Protein AF-A0A7Y5DY44-F1 (afdb_monomer)

Foldseek 3Di:
DQDLVNLLVPDDFDDLVQQDQAQVSLVVLCVVQPFDPQFKDWACAADDPVLQVVLCVLQVHHDDPRLNVNRRHTQFMATRNLRQGTPAHGSNCQSVQLVLLVVLCVVLVDPDPDPSVQWTFGGADSVNNWTKIFGQVDAAVVRATFIATAHSVDPCSPPPLRRFGRHPSSVSSLSSSDSSNDDDPDTDPSSCSNGPRSPDPPPPVPPDDDD

Sequence (211 aa):
MTTLEERIAAFTWPAPDSVPTTLEGAWAFVAAHPFPEKRYVLAPAGASEEALAAAEEALGRPLPAVLRAALAAHDGIEETWTCSGCVLASAAQLAEEQSRFAEELENWETDVDLPLERLFALGHEADGHTTYLLDTGRTSEQGEPMVRRFDPESDESLSESTVRWTSLGHFIAWLVCEAHTHPQEEPPAELLALFPYDGVESDDEDDEDDD

Nearest PDB structures (foldseek):
  3d5p-assembly1_B  TM=6.809E-01  e=1.483E-04  Bacteroides fragilis NCTC 9343
  6qbr-assembly1_A  TM=6.224E-01  e=8.349E-05  Saccharomyces cerevisiae
  6qbn-assembly1_B  TM=6.239E-01  e=1.761E-04  Saccharomyces cerevisiae S288C
  6qbp-assembly1_B  TM=6.276E-01  e=2.486E-04  Saccharomyces cerevisiae
  2prv-assembly1_B  TM=6.994E-01  e=7.839E-04  Bacillus subtilis

pLDDT: mean 81.66, std 15.58, range [34.38, 98.19]

Secondary structure (DSSP, 8-state):
---HHHHHHHS-PPPGGGS--SHHHHHHHHHHSPPPTTTEEE-SSPPPHHHHHHHHHHHTSPPPHHHHHHHHH-S-EEE-SS--EEEE--TTTHHHHHHHHHHHHHHTT------GGGEEEEEE-TTSS-EEEEEEEEE-TTSPEEEEEE-TT-TTTTSGGG--BSSHHHHHHHHHHHHHH--SSS--HHHHHHS--TT------------

Solvent-accessible surface area (backbone atoms only — not comparable to full-atom values): 11874 Å² total; per-residue (Å²): 133,86,50,68,67,58,41,46,72,66,50,83,75,71,56,68,93,61,58,31,58,41,57,70,48,16,52,54,47,40,71,77,46,64,64,49,75,70,36,32,48,68,39,91,51,35,44,50,74,67,45,48,50,50,27,22,60,67,59,72,45,83,68,54,70,67,58,49,53,47,28,48,59,27,30,22,31,33,39,55,67,80,59,45,41,30,59,31,40,26,45,90,40,34,42,56,40,39,48,50,54,51,52,51,52,64,73,66,68,58,94,66,91,68,68,60,94,43,47,42,42,31,23,37,42,71,85,70,64,35,32,33,30,40,31,65,85,43,58,33,99,86,66,38,42,21,28,33,55,36,33,86,90,41,96,52,33,78,42,82,52,39,62,60,20,60,9,61,10,27,43,52,38,46,53,42,55,48,56,53,60,62,93,57,102,61,82,54,67,73,55,41,68,63,48,57,72,68,74,66,78,76,82,72,74,73,84,74,83,89,137

Radius of gyration: 17.92 Å; Cα contacts (8 Å, |Δi|>4): 329; chains: 1; bounding box: 46×35×64 Å

Structure (mmCIF, N/CA/C/O backbone):
data_AF-A0A7Y5DY44-F1
#
_entry.id   AF-A0A7Y5DY44-F1
#
loop_
_atom_site.group_PDB
_atom_site.id
_atom_site.type_symbol
_atom_site.label_atom_id
_atom_site.label_alt_id
_atom_site.label_comp_id
_atom_site.label_asym_id
_atom_site.label_entity_id
_atom_site.label_seq_id
_atom_site.pdbx_PDB_ins_code
_atom_site.Cartn_x
_atom_site.Cartn_y
_atom_site.Cartn_z
_atom_site.occupancy
_atom_site.B_iso_or_equiv
_atom_site.auth_seq_id
_atom_site.auth_comp_id
_atom_site.auth_asym_id
_atom_site.auth_atom_id
_atom_site.pdbx_PDB_model_num
ATOM 1 N N . MET A 1 1 ? 26.274 8.350 -16.030 1.00 56.00 1 MET A N 1
ATOM 2 C CA . MET A 1 1 ? 24.867 8.248 -15.597 1.00 56.00 1 MET A CA 1
ATOM 3 C C . MET A 1 1 ? 24.198 7.351 -16.608 1.00 56.00 1 MET A C 1
ATOM 5 O O . MET A 1 1 ? 24.318 7.660 -17.783 1.00 56.00 1 MET A O 1
ATOM 9 N N . THR A 1 2 ? 23.621 6.235 -16.176 1.00 64.81 2 THR A N 1
ATOM 10 C CA . THR A 1 2 ? 22.774 5.401 -17.036 1.00 64.81 2 THR A CA 1
ATOM 11 C C . THR A 1 2 ? 21.489 6.164 -17.335 1.00 64.81 2 THR A C 1
ATOM 13 O O . THR A 1 2 ? 20.895 6.753 -16.428 1.00 64.81 2 THR A O 1
ATOM 16 N N . THR A 1 3 ? 21.103 6.202 -18.600 1.00 73.19 3 THR A N 1
ATOM 17 C CA . THR A 1 3 ? 19.838 6.762 -19.081 1.00 73.19 3 THR A CA 1
ATOM 18 C C . THR A 1 3 ? 18.656 5.903 -18.624 1.00 73.19 3 THR A C 1
ATOM 20 O O . THR A 1 3 ? 18.833 4.772 -18.168 1.00 73.19 3 THR A O 1
ATOM 23 N N . LEU A 1 4 ? 17.437 6.443 -18.708 1.00 66.31 4 LEU A N 1
ATOM 24 C CA . LEU A 1 4 ? 16.219 5.690 -18.402 1.00 66.31 4 LEU A CA 1
ATOM 25 C C . LEU A 1 4 ? 16.037 4.498 -19.352 1.00 66.31 4 LEU A C 1
ATOM 27 O O . LEU A 1 4 ? 15.753 3.400 -18.892 1.00 66.31 4 LEU A O 1
ATOM 31 N N . GLU A 1 5 ? 16.282 4.701 -20.646 1.00 69.06 5 GLU A N 1
ATOM 32 C CA . GLU A 1 5 ? 16.226 3.649 -21.669 1.00 69.06 5 GLU A CA 1
ATOM 33 C C . GLU A 1 5 ? 17.202 2.508 -21.353 1.00 69.06 5 GLU A C 1
ATOM 35 O O . GLU A 1 5 ? 16.839 1.338 -21.430 1.00 69.06 5 GLU A O 1
ATOM 40 N N . GLU A 1 6 ? 18.420 2.832 -20.905 1.00 73.94 6 GLU A N 1
ATOM 41 C CA . GLU A 1 6 ? 19.389 1.826 -20.456 1.00 73.94 6 GLU A CA 1
ATOM 42 C C . GLU A 1 6 ? 18.933 1.091 -19.186 1.00 73.94 6 GLU A C 1
ATOM 44 O O . GLU A 1 6 ? 19.263 -0.081 -19.024 1.00 73.94 6 GLU A O 1
ATOM 49 N N . ARG A 1 7 ? 18.180 1.742 -18.285 1.00 71.00 7 ARG A N 1
ATOM 50 C CA . ARG A 1 7 ? 17.611 1.093 -17.087 1.00 71.00 7 ARG A CA 1
ATOM 51 C C . ARG A 1 7 ? 16.479 0.137 -17.453 1.00 71.00 7 ARG A C 1
ATOM 53 O O . ARG A 1 7 ? 16.502 -0.997 -16.990 1.00 71.00 7 ARG A O 1
ATOM 60 N N . ILE A 1 8 ? 15.555 0.569 -18.311 1.00 70.19 8 ILE A N 1
ATOM 61 C CA . ILE A 1 8 ? 14.448 -0.258 -18.812 1.00 70.19 8 ILE A CA 1
ATOM 62 C C . ILE A 1 8 ? 14.998 -1.468 -19.575 1.00 70.19 8 ILE A C 1
ATOM 64 O O . ILE A 1 8 ? 14.588 -2.593 -19.314 1.00 70.19 8 ILE A O 1
ATOM 68 N N . ALA A 1 9 ? 15.980 -1.261 -20.459 1.00 72.44 9 ALA A N 1
ATOM 69 C CA . ALA A 1 9 ? 16.602 -2.341 -21.224 1.00 72.44 9 ALA A CA 1
ATOM 70 C C . ALA A 1 9 ? 17.428 -3.310 -20.356 1.00 72.44 9 ALA A C 1
ATOM 72 O O . ALA A 1 9 ? 17.618 -4.465 -20.733 1.00 72.44 9 ALA A O 1
ATOM 73 N N . ALA A 1 10 ? 17.951 -2.848 -19.216 1.00 77.62 10 ALA A N 1
ATOM 74 C CA . ALA A 1 10 ? 18.689 -3.685 -18.272 1.00 77.62 10 ALA A CA 1
ATOM 75 C C . ALA A 1 10 ? 17.777 -4.439 -17.290 1.00 77.62 10 ALA A C 1
ATOM 77 O O . ALA A 1 10 ? 18.216 -5.427 -16.695 1.00 77.62 10 ALA A O 1
ATOM 78 N N . PHE A 1 11 ? 16.533 -3.987 -17.102 1.00 82.00 11 PHE A N 1
ATOM 79 C CA . PHE A 1 11 ? 15.567 -4.662 -16.248 1.00 82.00 11 PHE A CA 1
ATOM 80 C C . PHE A 1 11 ? 15.063 -5.937 -16.929 1.00 82.00 11 PHE A C 1
ATOM 82 O O . PHE A 1 11 ? 14.619 -5.934 -18.076 1.00 82.00 11 PHE A O 1
ATOM 89 N N . THR A 1 12 ? 15.155 -7.058 -16.215 1.00 83.12 12 THR A N 1
ATOM 90 C CA . THR A 1 12 ? 14.636 -8.334 -16.709 1.00 83.12 12 THR A CA 1
ATOM 91 C C . THR A 1 12 ? 13.165 -8.430 -16.343 1.00 83.12 12 THR A C 1
ATOM 93 O O . THR A 1 12 ? 12.816 -8.810 -15.229 1.00 83.12 12 THR A O 1
ATOM 96 N N . TRP A 1 13 ? 12.310 -8.062 -17.291 1.00 79.06 13 TRP A N 1
ATOM 97 C CA . TRP A 1 13 ? 10.866 -8.113 -17.118 1.00 79.06 13 TRP A CA 1
ATOM 98 C C . TRP A 1 13 ? 10.371 -9.545 -16.874 1.00 79.06 13 TRP A C 1
ATOM 100 O O . TRP A 1 13 ? 10.797 -10.464 -17.585 1.00 79.06 13 TRP A O 1
ATOM 110 N N . PRO A 1 14 ? 9.468 -9.758 -15.900 1.00 82.31 14 PRO A N 1
ATOM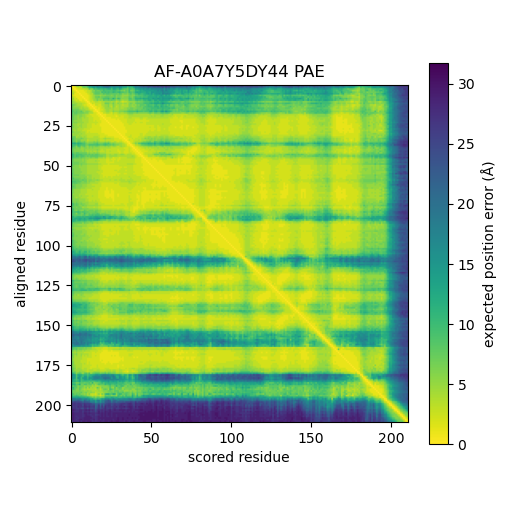 111 C CA . PRO A 1 14 ? 8.778 -11.031 -15.777 1.00 82.31 14 PRO A CA 1
ATOM 112 C C . PRO A 1 14 ? 7.882 -11.252 -17.003 1.00 82.31 14 PRO A C 1
ATOM 114 O O . PRO A 1 14 ? 7.390 -10.306 -17.616 1.00 82.31 14 PRO A O 1
ATOM 117 N N . ALA A 1 15 ? 7.641 -12.513 -17.357 1.00 82.50 15 ALA A N 1
ATOM 118 C CA . ALA A 1 15 ? 6.549 -12.842 -18.268 1.00 82.50 15 ALA A CA 1
ATOM 119 C C . ALA A 1 15 ? 5.195 -12.520 -17.594 1.00 82.50 15 ALA A C 1
ATOM 121 O O . ALA A 1 15 ? 5.106 -12.656 -16.369 1.00 82.50 15 ALA A O 1
ATOM 122 N N . PRO A 1 16 ? 4.138 -12.156 -18.343 1.00 77.25 16 PRO A N 1
ATOM 123 C CA . PRO A 1 16 ? 2.833 -11.806 -17.767 1.00 77.25 16 PRO A CA 1
ATOM 124 C C . PRO A 1 16 ? 2.244 -12.861 -16.825 1.00 77.25 16 PRO A C 1
ATOM 126 O O . PRO A 1 16 ? 1.738 -12.540 -15.758 1.00 77.25 16 PRO A O 1
ATOM 129 N N . ASP A 1 17 ? 2.386 -14.138 -17.166 1.00 80.56 17 ASP A N 1
ATOM 130 C CA . ASP A 1 17 ? 1.934 -15.278 -16.364 1.00 80.56 17 ASP A CA 1
ATOM 131 C C . ASP A 1 17 ? 2.848 -15.600 -15.166 1.00 80.56 17 ASP A C 1
ATOM 133 O O . ASP A 1 17 ? 2.528 -16.461 -14.346 1.00 80.56 17 ASP A O 1
ATOM 137 N N . SER A 1 18 ? 3.985 -14.911 -15.056 1.00 84.00 18 SER A N 1
ATOM 138 C CA . SER A 1 18 ? 4.981 -15.080 -13.994 1.00 84.00 18 SER A CA 1
ATOM 139 C C . SER A 1 18 ? 5.022 -13.925 -12.992 1.00 84.00 18 SER A C 1
ATOM 141 O O . SER A 1 18 ? 5.809 -13.987 -12.044 1.00 84.00 18 SER A O 1
ATOM 143 N N . VAL A 1 19 ? 4.193 -12.886 -13.172 1.00 87.94 19 VAL A N 1
ATOM 144 C CA . VAL A 1 19 ? 4.087 -11.792 -12.199 1.00 87.94 19 VAL A CA 1
ATOM 145 C C . VAL A 1 19 ? 3.604 -12.370 -10.865 1.00 87.94 19 VAL A C 1
ATOM 147 O O . VAL A 1 19 ? 2.560 -13.030 -10.822 1.00 87.94 19 VAL A O 1
ATOM 150 N N . PRO A 1 20 ? 4.345 -12.163 -9.763 1.00 91.81 20 PRO A N 1
ATOM 151 C CA . PRO A 1 20 ? 3.942 -12.697 -8.477 1.00 91.81 20 PRO A CA 1
ATOM 152 C C . PRO A 1 20 ? 2.592 -12.139 -8.036 1.00 91.81 20 PRO A C 1
ATOM 154 O O . PRO A 1 20 ? 2.414 -10.933 -7.911 1.00 91.81 20 PRO A O 1
ATOM 157 N N . THR A 1 21 ? 1.661 -13.041 -7.743 1.00 90.88 21 THR A N 1
ATOM 158 C CA . THR A 1 21 ? 0.344 -12.712 -7.179 1.00 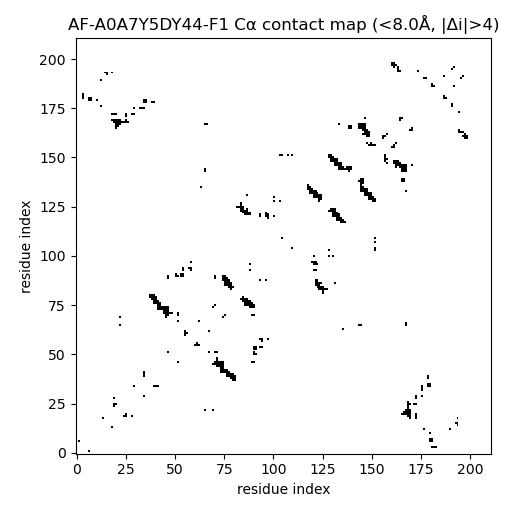90.88 21 THR A CA 1
ATOM 159 C C . THR A 1 21 ? 0.224 -13.111 -5.714 1.00 90.88 21 THR A C 1
ATOM 161 O O . THR A 1 21 ? -0.743 -12.741 -5.071 1.00 90.88 21 THR A O 1
ATOM 164 N N . THR A 1 22 ? 1.211 -13.803 -5.145 1.00 93.19 22 THR A N 1
ATOM 165 C CA . THR A 1 22 ? 1.252 -14.118 -3.712 1.00 93.19 22 THR A CA 1
ATOM 166 C C . THR A 1 22 ? 2.268 -13.238 -3.003 1.00 93.19 22 THR A C 1
ATOM 168 O O . THR A 1 22 ? 3.270 -12.820 -3.591 1.00 93.19 22 THR A O 1
ATOM 171 N N . LEU A 1 23 ? 2.052 -12.992 -1.710 1.00 94.31 23 LEU A N 1
ATOM 172 C CA . LEU A 1 23 ? 2.984 -12.207 -0.899 1.00 94.31 23 LEU A CA 1
ATOM 173 C C . LEU A 1 23 ? 4.394 -12.829 -0.850 1.00 94.31 23 LEU A C 1
ATOM 175 O O . LEU A 1 23 ? 5.391 -12.123 -0.975 1.00 94.31 23 LEU A O 1
ATOM 179 N N . GLU A 1 24 ? 4.488 -14.156 -0.714 1.00 94.44 24 GLU A N 1
ATOM 180 C CA . GLU A 1 24 ? 5.772 -14.874 -0.721 1.00 94.44 24 GLU A CA 1
ATOM 181 C C . GLU A 1 24 ? 6.518 -14.686 -2.049 1.00 94.44 24 GLU A C 1
ATOM 183 O O . GLU A 1 24 ? 7.710 -14.368 -2.059 1.00 94.44 24 GLU A O 1
ATOM 188 N N . GLY A 1 25 ? 5.809 -14.838 -3.173 1.00 94.00 25 GLY A N 1
ATOM 189 C CA . GLY A 1 25 ? 6.385 -14.639 -4.498 1.00 94.00 25 GLY A CA 1
ATOM 190 C C . GLY A 1 25 ? 6.848 -13.199 -4.712 1.00 94.00 25 GLY A C 1
ATOM 191 O O . GLY A 1 25 ? 7.911 -12.980 -5.289 1.00 94.00 25 GLY A O 1
ATOM 192 N N . ALA A 1 26 ? 6.092 -12.222 -4.207 1.00 94.88 26 ALA A N 1
ATOM 193 C CA . ALA A 1 26 ? 6.446 -10.812 -4.301 1.00 94.88 26 ALA A CA 1
ATOM 194 C C . ALA A 1 26 ? 7.739 -10.493 -3.538 1.00 94.88 26 ALA A C 1
ATOM 196 O O . ALA A 1 26 ? 8.621 -9.835 -4.083 1.00 94.88 26 ALA A O 1
ATOM 197 N N . TRP A 1 27 ? 7.925 -11.025 -2.325 1.00 95.25 27 TRP A N 1
ATOM 198 C CA . TRP A 1 27 ? 9.179 -10.833 -1.587 1.00 95.25 27 TRP A CA 1
ATOM 199 C C . TRP A 1 27 ? 10.371 -11.542 -2.224 1.00 95.25 27 TRP A C 1
ATOM 201 O O . TRP A 1 27 ? 11.468 -10.981 -2.266 1.00 95.25 27 TRP A O 1
ATOM 211 N N . ALA A 1 28 ? 10.170 -12.736 -2.789 1.00 94.25 28 ALA A N 1
ATOM 212 C CA . ALA A 1 28 ? 11.202 -13.386 -3.594 1.00 94.25 28 ALA A CA 1
ATOM 213 C C . ALA A 1 28 ? 11.572 -12.538 -4.826 1.00 94.25 28 ALA A C 1
ATOM 215 O O . ALA A 1 28 ? 12.748 -12.438 -5.184 1.00 94.25 28 ALA A O 1
ATOM 216 N N . PHE A 1 29 ? 10.584 -11.886 -5.441 1.00 93.19 29 PHE A N 1
ATOM 217 C CA . PHE A 1 29 ? 10.788 -10.995 -6.576 1.00 93.19 29 PHE A CA 1
ATOM 218 C C . PHE A 1 29 ? 11.535 -9.716 -6.191 1.00 93.19 29 PHE A C 1
ATOM 220 O O . PHE A 1 29 ? 12.494 -9.373 -6.875 1.00 93.19 29 PHE A O 1
ATOM 227 N N . VAL A 1 30 ? 11.190 -9.079 -5.067 1.00 92.94 30 VAL A N 1
ATOM 228 C CA . VAL A 1 30 ? 11.930 -7.939 -4.491 1.00 92.94 30 VAL A CA 1
ATOM 229 C C . VAL A 1 30 ? 13.380 -8.325 -4.184 1.00 92.94 30 VAL A C 1
ATOM 231 O O . VAL A 1 30 ? 14.299 -7.565 -4.475 1.00 92.94 30 VAL A O 1
ATOM 234 N N . ALA A 1 31 ? 13.622 -9.520 -3.639 1.00 91.56 31 ALA A N 1
ATOM 235 C CA . ALA A 1 31 ? 14.978 -9.991 -3.361 1.00 91.56 31 ALA A CA 1
ATOM 236 C C . ALA A 1 31 ? 15.805 -10.210 -4.643 1.00 91.56 31 ALA A C 1
ATOM 238 O O . ALA A 1 31 ? 17.010 -9.949 -4.652 1.00 91.56 31 ALA A O 1
ATOM 239 N N . ALA A 1 32 ? 15.171 -10.681 -5.722 1.00 90.56 32 ALA A N 1
ATOM 240 C CA . ALA A 1 32 ? 15.807 -10.856 -7.029 1.00 90.56 32 ALA A CA 1
ATOM 241 C C . ALA A 1 32 ? 15.982 -9.529 -7.792 1.00 90.56 32 ALA A C 1
ATOM 243 O O . ALA A 1 32 ? 16.947 -9.377 -8.542 1.00 90.56 32 ALA A O 1
ATOM 244 N N . HIS A 1 33 ? 15.082 -8.570 -7.568 1.00 88.19 33 HIS A N 1
ATOM 245 C CA . HIS A 1 33 ? 15.035 -7.266 -8.225 1.00 88.19 33 HIS A CA 1
ATOM 246 C C . HIS A 1 33 ? 14.859 -6.144 -7.187 1.00 88.19 33 HIS A C 1
ATOM 248 O O . HIS A 1 33 ? 13.773 -5.572 -7.074 1.00 88.19 33 HIS A O 1
ATOM 254 N N . PRO A 1 34 ? 15.908 -5.802 -6.415 1.00 86.25 34 PRO A N 1
ATOM 255 C CA . PRO A 1 34 ? 15.793 -4.803 -5.359 1.00 86.25 34 PRO A CA 1
ATOM 256 C C . PRO A 1 34 ? 15.332 -3.442 -5.881 1.00 86.25 34 PRO A C 1
ATOM 258 O O . PRO A 1 34 ? 15.676 -3.036 -6.999 1.00 86.25 34 PRO A O 1
ATOM 261 N N . PHE A 1 35 ? 14.601 -2.713 -5.038 1.00 85.19 35 PHE A N 1
ATOM 262 C CA . PHE A 1 35 ? 14.236 -1.332 -5.318 1.00 85.19 35 PHE A CA 1
ATOM 263 C C . PHE A 1 35 ? 15.488 -0.467 -5.536 1.00 85.19 35 PHE A C 1
ATOM 265 O O . PHE A 1 35 ? 16.457 -0.571 -4.777 1.00 85.19 35 PHE A O 1
ATOM 272 N N . PRO A 1 36 ? 15.493 0.429 -6.535 1.00 81.25 36 PRO A N 1
ATOM 273 C CA . PRO A 1 36 ? 16.504 1.469 -6.622 1.00 81.25 36 PRO A CA 1
ATOM 274 C C . PRO A 1 36 ? 16.411 2.387 -5.395 1.00 81.25 36 PRO A C 1
ATOM 276 O O . PRO A 1 36 ? 15.379 3.018 -5.186 1.00 81.25 36 PRO A O 1
ATOM 279 N N . GLU A 1 37 ? 17.503 2.538 -4.638 1.00 71.25 37 GLU A N 1
ATOM 280 C CA . GLU A 1 37 ? 17.547 3.325 -3.382 1.00 71.25 37 GLU A CA 1
ATOM 281 C C . GLU A 1 37 ? 17.081 4.786 -3.527 1.00 71.25 37 GLU A C 1
ATOM 283 O O . GLU A 1 37 ? 16.699 5.424 -2.554 1.00 71.25 37 GLU A O 1
ATOM 288 N N . LYS A 1 38 ? 17.135 5.339 -4.744 1.00 78.12 38 LYS A N 1
ATOM 289 C CA . LYS A 1 38 ? 16.683 6.706 -5.050 1.00 78.12 38 LYS A CA 1
ATOM 290 C C . LYS A 1 38 ? 15.189 6.807 -5.376 1.00 78.12 38 LYS A C 1
ATOM 292 O O . LYS A 1 38 ? 14.754 7.882 -5.772 1.00 78.12 38 LYS A O 1
ATOM 297 N N . ARG A 1 39 ? 14.465 5.687 -5.359 1.00 80.88 39 ARG A N 1
ATOM 298 C CA . ARG A 1 39 ? 13.041 5.592 -5.703 1.00 80.88 39 ARG A CA 1
ATOM 299 C C . ARG A 1 39 ? 12.235 5.098 -4.532 1.00 80.88 39 ARG A C 1
ATOM 301 O O . ARG A 1 39 ? 11.346 5.800 -4.086 1.00 80.88 39 ARG A O 1
ATOM 308 N N . TYR A 1 40 ? 12.604 3.942 -3.999 1.00 87.50 40 TYR A N 1
ATOM 309 C CA . TYR A 1 40 ? 11.937 3.409 -2.828 1.00 87.50 40 TYR A CA 1
ATOM 310 C C . TYR A 1 40 ? 12.937 2.995 -1.769 1.00 87.50 40 TYR A C 1
ATOM 312 O O . TYR A 1 40 ? 14.035 2.514 -2.068 1.00 87.50 40 TYR A O 1
ATOM 320 N N . VAL A 1 41 ? 12.520 3.159 -0.523 1.00 89.62 41 VAL A N 1
ATOM 321 C CA . VAL A 1 41 ? 13.189 2.611 0.645 1.00 89.62 41 VAL A CA 1
ATOM 322 C C . VAL A 1 41 ? 12.261 1.572 1.249 1.00 89.62 41 VAL A C 1
ATOM 324 O O . VAL A 1 41 ? 11.202 1.882 1.784 1.00 89.62 41 VAL A O 1
ATOM 327 N N . LEU A 1 42 ? 12.679 0.316 1.137 1.00 92.88 42 LEU A N 1
ATOM 328 C CA . LEU A 1 42 ? 12.063 -0.801 1.835 1.00 92.88 42 LEU A CA 1
ATOM 329 C C . LEU A 1 42 ? 12.615 -0.848 3.259 1.00 92.88 42 LEU A C 1
ATOM 331 O O . LEU A 1 42 ? 13.838 -0.869 3.443 1.00 92.88 42 LEU A O 1
ATOM 335 N N . ALA A 1 43 ? 11.737 -0.911 4.258 1.00 90.75 43 ALA A N 1
ATOM 336 C CA . ALA A 1 43 ? 12.169 -1.077 5.637 1.00 90.75 43 ALA A CA 1
ATOM 337 C C . ALA A 1 43 ? 12.998 -2.376 5.785 1.00 90.75 43 ALA A C 1
ATOM 339 O O . ALA A 1 43 ? 12.559 -3.456 5.374 1.00 90.75 43 ALA A O 1
ATOM 340 N N . PRO A 1 44 ? 14.215 -2.313 6.362 1.00 85.06 44 PRO A N 1
ATOM 341 C CA . PRO A 1 44 ? 15.129 -3.458 6.393 1.00 85.06 44 PRO A CA 1
ATOM 342 C C . PRO A 1 44 ? 14.696 -4.555 7.373 1.00 85.06 44 PRO A C 1
ATOM 344 O O . PRO A 1 44 ? 15.216 -5.668 7.314 1.00 85.06 44 PRO A O 1
ATOM 347 N N . ALA A 1 45 ? 13.787 -4.237 8.293 1.00 92.50 45 ALA A N 1
ATOM 348 C CA . ALA A 1 45 ? 13.217 -5.162 9.255 1.00 92.50 45 ALA A CA 1
ATOM 349 C C . ALA A 1 45 ? 11.691 -5.075 9.205 1.00 92.50 45 ALA A C 1
ATOM 351 O O . ALA A 1 45 ? 11.131 -4.019 8.906 1.00 92.50 45 ALA A O 1
ATOM 352 N N . GLY A 1 46 ? 11.041 -6.190 9.516 1.00 96.25 46 GLY A N 1
ATOM 353 C CA . GLY A 1 46 ? 9.606 -6.223 9.734 1.00 96.25 46 GLY A CA 1
ATOM 354 C C . GLY A 1 46 ? 9.199 -5.664 11.095 1.00 96.25 46 GLY A C 1
ATOM 355 O O . GLY A 1 46 ? 10.004 -5.586 12.030 1.00 96.25 46 GLY A O 1
ATOM 356 N N . ALA A 1 47 ? 7.923 -5.312 11.195 1.00 96.69 47 ALA A N 1
ATOM 357 C CA . ALA A 1 47 ? 7.273 -4.875 12.415 1.00 96.69 47 ALA A CA 1
ATOM 358 C C . ALA A 1 47 ? 7.304 -5.991 13.468 1.00 96.69 47 ALA A C 1
ATOM 360 O O . ALA A 1 47 ? 7.104 -7.170 13.162 1.00 96.69 47 ALA A O 1
ATOM 361 N N . SER A 1 48 ? 7.524 -5.623 14.731 1.00 97.81 48 SER A N 1
ATOM 362 C CA . SER A 1 48 ? 7.382 -6.575 15.834 1.00 97.81 48 SER A CA 1
ATOM 363 C C . SER A 1 48 ? 5.906 -6.890 16.100 1.00 97.81 48 SER A C 1
ATOM 365 O O . SER A 1 48 ? 5.016 -6.123 15.731 1.00 97.81 48 SER A O 1
ATOM 367 N N . GLU A 1 49 ? 5.629 -7.995 16.796 1.00 97.81 49 GLU A N 1
ATOM 368 C CA . GLU A 1 49 ? 4.260 -8.343 17.209 1.00 97.81 49 GLU A CA 1
ATOM 369 C C . GLU A 1 49 ? 3.615 -7.237 18.057 1.00 97.81 49 GLU A C 1
ATOM 371 O O . GLU A 1 49 ? 2.417 -6.985 17.937 1.00 97.81 49 GLU A O 1
ATOM 376 N N . GLU A 1 50 ? 4.407 -6.537 18.875 1.00 97.69 50 GLU A N 1
ATOM 377 C CA . GLU A 1 50 ? 3.945 -5.393 19.661 1.00 97.69 50 GLU A CA 1
ATOM 378 C C . GLU A 1 50 ? 3.577 -4.197 18.776 1.00 97.69 50 GLU A C 1
ATOM 380 O O . GLU A 1 50 ? 2.561 -3.554 19.028 1.00 97.69 50 GLU A O 1
ATOM 385 N N . ALA A 1 51 ? 4.365 -3.911 17.734 1.00 97.81 51 ALA A N 1
ATOM 386 C CA . ALA A 1 51 ? 4.066 -2.835 16.789 1.00 97.81 51 ALA A CA 1
ATOM 387 C C . ALA A 1 51 ? 2.794 -3.136 15.980 1.00 97.81 51 ALA A C 1
ATOM 389 O O . ALA A 1 51 ? 1.939 -2.267 15.825 1.00 97.81 51 ALA A O 1
ATOM 390 N N . LEU A 1 52 ? 2.624 -4.385 15.537 1.00 98.19 52 LEU A N 1
ATOM 391 C CA . LEU A 1 52 ? 1.420 -4.830 14.833 1.00 98.19 52 LEU A CA 1
ATOM 392 C C . LEU A 1 52 ? 0.180 -4.765 15.732 1.00 98.19 52 LEU A C 1
ATOM 394 O O . LEU A 1 52 ? -0.863 -4.283 15.302 1.00 98.19 52 LEU A O 1
ATOM 398 N N . ALA A 1 53 ? 0.288 -5.204 16.989 1.00 98.00 53 ALA A N 1
ATOM 399 C CA . ALA A 1 53 ? -0.809 -5.106 17.950 1.00 98.00 53 ALA A CA 1
ATOM 400 C C . ALA A 1 53 ? -1.177 -3.645 18.263 1.00 98.00 53 ALA A C 1
ATOM 402 O O . ALA A 1 53 ? -2.358 -3.321 18.368 1.00 98.00 53 ALA A O 1
ATOM 403 N N . ALA A 1 54 ? -0.185 -2.754 18.369 1.00 98.12 54 ALA A N 1
ATOM 404 C CA . ALA A 1 54 ? -0.425 -1.325 18.560 1.00 98.12 54 ALA A CA 1
ATOM 405 C C . ALA A 1 54 ? -1.132 -0.693 17.350 1.00 98.12 54 ALA A C 1
ATOM 407 O O . ALA A 1 54 ? -2.027 0.130 17.529 1.00 98.12 54 ALA A O 1
ATOM 408 N N . ALA A 1 55 ? -0.779 -1.105 16.128 1.00 97.81 55 ALA A N 1
ATOM 409 C CA . ALA A 1 55 ? -1.463 -0.670 14.912 1.00 97.81 55 ALA A CA 1
ATOM 410 C C . ALA A 1 55 ? -2.937 -1.108 14.898 1.00 97.81 55 ALA A C 1
ATOM 412 O O . ALA A 1 55 ? -3.820 -0.308 14.599 1.00 97.81 55 ALA A O 1
ATOM 413 N N . GLU A 1 56 ? -3.220 -2.359 15.271 1.00 98.19 56 GLU A N 1
ATOM 414 C CA . GLU A 1 56 ? -4.588 -2.890 15.388 1.00 98.19 56 GLU A CA 1
ATOM 415 C C . GLU A 1 56 ? -5.415 -2.149 16.443 1.00 98.19 56 GLU A C 1
ATOM 417 O O . GLU A 1 56 ? -6.591 -1.855 16.220 1.00 98.19 56 GLU A O 1
ATOM 422 N N . GLU A 1 57 ? -4.802 -1.823 17.584 1.00 97.94 57 GLU A N 1
ATOM 423 C CA . GLU A 1 57 ? -5.432 -1.016 18.630 1.00 97.94 57 GLU A CA 1
ATOM 424 C C . GLU A 1 57 ? -5.744 0.399 18.128 1.00 97.94 57 GLU A C 1
ATOM 426 O O . GLU A 1 57 ? -6.869 0.869 18.301 1.00 97.94 57 GLU A O 1
ATOM 431 N N . ALA A 1 58 ? -4.790 1.052 17.458 1.00 97.31 58 ALA A N 1
ATOM 432 C CA . ALA A 1 58 ? -4.959 2.399 16.917 1.00 97.31 58 ALA A CA 1
ATOM 433 C C . ALA A 1 58 ? -6.029 2.465 15.813 1.00 97.31 58 ALA A C 1
ATOM 435 O O . ALA A 1 58 ? -6.816 3.407 15.775 1.00 97.31 58 ALA A O 1
ATOM 436 N N . LEU A 1 59 ? -6.097 1.448 14.950 1.00 95.75 59 LEU A N 1
ATOM 437 C CA . LEU A 1 59 ? -7.137 1.308 13.925 1.00 95.75 59 LEU A CA 1
ATOM 438 C C . LEU A 1 59 ? -8.499 0.890 14.503 1.00 95.75 59 LEU A C 1
ATOM 440 O O . LEU A 1 59 ? -9.513 0.982 13.812 1.00 95.75 59 LEU A O 1
ATOM 444 N N . GLY A 1 60 ? -8.536 0.372 15.735 1.00 96.56 60 GLY A N 1
ATOM 445 C CA . GLY A 1 60 ? -9.743 -0.163 16.367 1.00 96.56 60 GLY A CA 1
ATOM 446 C C . GLY A 1 60 ? -10.262 -1.467 15.744 1.00 96.56 60 GLY A C 1
ATOM 447 O O . GLY A 1 60 ? -11.406 -1.852 16.000 1.00 96.56 60 GLY A O 1
ATOM 448 N N . ARG A 1 61 ? -9.456 -2.153 14.922 1.00 95.81 61 ARG A N 1
ATOM 449 C CA . ARG A 1 61 ? -9.818 -3.399 14.224 1.00 95.81 61 ARG A CA 1
ATOM 450 C C . ARG A 1 61 ? -8.573 -4.237 13.891 1.00 95.81 61 ARG A C 1
ATOM 452 O O . ARG A 1 61 ? -7.496 -3.670 13.717 1.00 95.81 61 ARG A O 1
ATOM 459 N N . PRO A 1 62 ? -8.701 -5.574 13.776 1.00 97.00 62 PRO A N 1
ATOM 460 C CA . PRO A 1 62 ? -7.573 -6.434 13.422 1.00 97.00 62 PRO A CA 1
ATOM 461 C C . PRO A 1 62 ? -7.072 -6.161 12.000 1.00 97.00 62 PRO A C 1
ATOM 463 O O . PRO A 1 62 ? -7.866 -5.870 11.100 1.00 97.00 62 PRO A O 1
ATOM 466 N N . LEU A 1 63 ? -5.764 -6.320 11.786 1.00 97.00 63 LEU A N 1
ATOM 467 C CA . LEU A 1 63 ? -5.174 -6.230 10.458 1.00 97.00 63 LEU A CA 1
ATOM 468 C C . LEU A 1 63 ? -5.537 -7.482 9.649 1.00 97.00 63 LEU A C 1
ATOM 470 O O . LEU A 1 63 ? -5.543 -8.594 10.190 1.00 97.00 63 LEU A O 1
ATOM 474 N N . PRO A 1 64 ? -5.778 -7.352 8.335 1.00 96.12 64 PRO A N 1
ATOM 475 C CA . PRO A 1 64 ? -5.912 -8.508 7.462 1.00 96.12 64 PRO A CA 1
ATOM 476 C C . PRO A 1 64 ? -4.639 -9.353 7.523 1.00 96.12 64 PRO A C 1
ATOM 478 O O . PRO A 1 64 ? -3.533 -8.814 7.521 1.00 96.12 64 PRO A O 1
ATOM 481 N N . ALA A 1 65 ? -4.780 -10.682 7.540 1.00 95.94 65 ALA A N 1
ATOM 482 C CA . ALA A 1 65 ? -3.645 -11.591 7.727 1.00 95.94 65 ALA A CA 1
ATOM 483 C C . ALA A 1 65 ? -2.510 -11.353 6.713 1.00 95.94 65 ALA A C 1
ATOM 485 O O . ALA A 1 65 ? -1.339 -11.417 7.077 1.00 95.94 65 ALA A O 1
ATOM 486 N N . VAL A 1 66 ? -2.860 -11.020 5.465 1.00 96.38 66 VAL A N 1
ATOM 487 C CA . VAL A 1 66 ? -1.893 -10.701 4.404 1.00 96.38 66 VAL A CA 1
ATOM 488 C C . VAL A 1 66 ? -1.127 -9.402 4.679 1.00 96.38 66 VAL A C 1
ATOM 490 O O . VAL A 1 66 ? 0.086 -9.369 4.502 1.00 96.38 66 VAL A O 1
ATOM 493 N N . LEU A 1 67 ? -1.796 -8.361 5.188 1.00 97.38 67 LEU A N 1
ATOM 494 C CA . LEU A 1 67 ? -1.155 -7.094 5.548 1.00 97.38 67 LEU A CA 1
ATOM 495 C C . LEU A 1 67 ? -0.263 -7.267 6.780 1.00 97.38 67 LEU A C 1
ATOM 497 O O . LEU A 1 67 ? 0.879 -6.817 6.784 1.00 97.38 67 LEU A O 1
ATOM 501 N N . ARG A 1 68 ? -0.742 -8.004 7.791 1.00 98.19 68 ARG A N 1
ATOM 502 C CA . ARG A 1 68 ? 0.059 -8.351 8.972 1.00 98.19 68 ARG A CA 1
ATOM 503 C C . ARG A 1 68 ? 1.330 -9.110 8.577 1.00 98.19 68 ARG A C 1
ATOM 505 O O . ARG A 1 68 ? 2.408 -8.785 9.063 1.00 98.19 68 ARG A O 1
ATOM 512 N N . ALA A 1 69 ? 1.217 -10.090 7.678 1.00 97.50 69 ALA A N 1
ATOM 513 C CA . ALA A 1 69 ? 2.357 -10.858 7.182 1.00 97.50 69 ALA A CA 1
ATOM 514 C C . ALA A 1 69 ? 3.330 -10.006 6.351 1.00 97.50 69 ALA A C 1
ATOM 516 O O . ALA A 1 69 ? 4.541 -10.195 6.454 1.00 97.50 69 ALA A O 1
ATOM 517 N N . ALA A 1 70 ? 2.821 -9.063 5.553 1.00 97.38 70 ALA A N 1
ATOM 518 C CA . ALA A 1 70 ? 3.651 -8.144 4.780 1.00 97.38 70 ALA A CA 1
ATOM 519 C C . ALA A 1 70 ? 4.496 -7.261 5.704 1.00 97.38 70 ALA A C 1
ATOM 521 O O . ALA A 1 70 ? 5.716 -7.225 5.562 1.00 97.38 70 ALA A O 1
ATOM 522 N N . LEU A 1 71 ? 3.862 -6.652 6.709 1.00 97.94 71 LEU A N 1
ATOM 523 C CA . LEU A 1 71 ? 4.533 -5.794 7.685 1.00 97.94 71 LEU A CA 1
ATOM 524 C C . LEU A 1 71 ? 5.516 -6.558 8.568 1.00 97.94 71 LEU A C 1
ATOM 526 O O . LEU A 1 71 ? 6.589 -6.051 8.871 1.00 97.94 71 LEU A O 1
ATOM 530 N N . ALA A 1 72 ? 5.203 -7.803 8.932 1.00 97.62 72 ALA A N 1
ATOM 531 C CA . ALA A 1 72 ? 6.124 -8.671 9.663 1.00 97.62 72 ALA A CA 1
ATOM 532 C C . ALA A 1 72 ? 7.377 -9.055 8.850 1.00 97.62 72 ALA A C 1
ATOM 534 O O . ALA A 1 72 ? 8.394 -9.425 9.438 1.00 97.62 72 ALA A O 1
ATOM 535 N N . ALA A 1 73 ? 7.324 -8.981 7.515 1.00 96.94 73 ALA A N 1
ATOM 536 C CA . ALA A 1 73 ? 8.493 -9.159 6.655 1.00 96.94 73 ALA A CA 1
ATOM 537 C C . ALA A 1 73 ? 9.266 -7.842 6.485 1.00 96.94 73 ALA A C 1
ATOM 539 O O . ALA A 1 73 ? 10.481 -7.812 6.684 1.00 96.94 73 ALA A O 1
ATOM 540 N N . HIS A 1 74 ? 8.549 -6.762 6.167 1.00 96.25 74 HIS A N 1
ATOM 541 C CA . HIS A 1 74 ? 9.088 -5.424 5.951 1.00 96.25 74 HIS A CA 1
ATOM 542 C C . HIS A 1 74 ? 8.101 -4.374 6.457 1.00 96.25 74 HIS A C 1
ATOM 544 O O . HIS A 1 74 ? 6.973 -4.310 5.973 1.00 96.25 74 HIS A O 1
ATOM 550 N N . ASP A 1 75 ? 8.528 -3.534 7.401 1.00 97.00 75 ASP A N 1
ATOM 551 C CA . ASP A 1 75 ? 7.682 -2.520 8.043 1.00 97.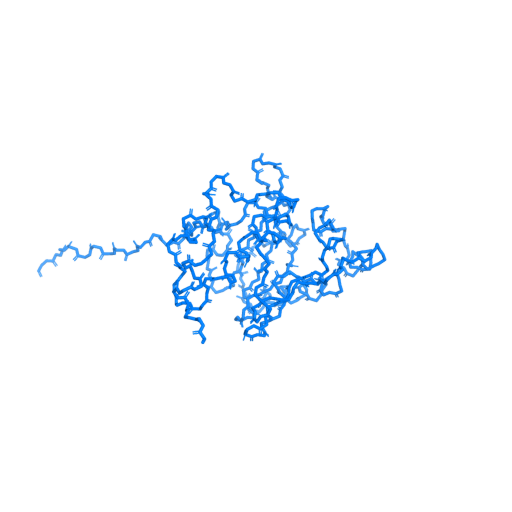00 75 ASP A CA 1
ATOM 552 C C . ASP A 1 75 ? 7.471 -1.268 7.170 1.00 97.00 75 ASP A C 1
ATOM 554 O O . ASP A 1 75 ? 7.797 -0.149 7.559 1.00 97.00 75 ASP A O 1
ATOM 558 N N . GLY A 1 76 ? 6.966 -1.474 5.957 1.00 95.25 76 GLY A N 1
ATOM 559 C CA . GLY A 1 76 ? 6.621 -0.415 5.017 1.00 95.25 76 GLY A CA 1
ATOM 560 C C . GLY A 1 76 ? 7.602 -0.215 3.859 1.00 95.25 76 GLY A C 1
ATOM 561 O O . GLY A 1 76 ? 8.706 -0.773 3.801 1.00 95.25 76 GLY A O 1
ATOM 562 N N . ILE A 1 77 ? 7.135 0.581 2.899 1.00 94.69 77 ILE A N 1
ATOM 563 C CA . ILE A 1 77 ? 7.817 0.994 1.675 1.00 94.69 77 ILE A CA 1
ATOM 564 C C . ILE A 1 77 ? 7.561 2.493 1.493 1.00 94.69 77 ILE A C 1
ATOM 566 O O . ILE A 1 77 ? 6.417 2.923 1.316 1.00 94.69 77 ILE A O 1
ATOM 570 N N . GLU A 1 78 ? 8.630 3.281 1.517 1.00 91.62 78 GLU A N 1
ATOM 571 C CA . GLU A 1 78 ? 8.592 4.733 1.326 1.00 91.62 78 GLU A CA 1
ATOM 572 C C . GLU A 1 78 ? 9.067 5.112 -0.076 1.00 91.62 78 GLU A C 1
ATOM 574 O O . GLU A 1 78 ? 10.058 4.565 -0.560 1.00 91.62 78 GLU A O 1
ATOM 579 N N . GLU A 1 79 ? 8.393 6.065 -0.714 1.00 86.88 79 GLU A N 1
ATOM 580 C CA . GLU A 1 79 ? 8.803 6.677 -1.980 1.00 86.88 79 GLU A CA 1
ATOM 581 C C . GLU A 1 79 ? 9.707 7.886 -1.689 1.00 86.88 79 GLU A C 1
ATOM 583 O O . GLU A 1 79 ? 9.376 8.763 -0.888 1.00 86.88 79 GLU A O 1
ATOM 588 N N . THR A 1 80 ? 10.879 7.937 -2.319 1.00 82.00 80 THR A N 1
ATOM 589 C CA . THR A 1 80 ? 11.933 8.914 -2.000 1.00 82.00 80 THR A CA 1
ATOM 590 C C . THR A 1 80 ? 12.283 9.871 -3.132 1.00 82.00 80 THR A C 1
ATOM 592 O O . THR A 1 80 ? 13.051 10.809 -2.914 1.00 82.00 80 THR A O 1
ATOM 595 N N . TRP A 1 81 ? 11.752 9.676 -4.338 1.00 77.56 81 TRP A N 1
ATOM 596 C CA . TRP A 1 81 ? 12.031 10.536 -5.486 1.00 77.56 81 TRP A CA 1
ATOM 597 C C . TRP A 1 81 ? 11.250 11.844 -5.435 1.00 77.56 81 TRP A C 1
ATOM 599 O O . TRP A 1 81 ? 11.814 12.917 -5.649 1.00 77.56 81 TRP A O 1
ATOM 609 N N . THR A 1 82 ? 9.949 11.744 -5.185 1.00 76.38 82 THR A N 1
ATOM 610 C CA . THR A 1 82 ? 9.032 12.878 -5.023 1.00 76.38 82 THR A CA 1
ATOM 611 C C . THR A 1 82 ? 8.839 13.254 -3.559 1.00 76.38 82 THR A C 1
ATOM 613 O O . THR A 1 82 ? 8.289 14.316 -3.276 1.00 76.38 82 THR A O 1
ATOM 616 N N . CYS A 1 83 ? 9.338 12.414 -2.643 1.00 73.38 83 CYS A N 1
ATOM 617 C CA . CYS A 1 83 ? 9.083 12.507 -1.208 1.00 73.38 83 CYS A CA 1
ATOM 618 C C . CYS A 1 83 ? 7.579 12.475 -0.907 1.00 73.38 83 CYS A C 1
ATOM 620 O O . CYS A 1 83 ? 7.123 13.190 -0.014 1.00 73.38 83 CYS A O 1
ATOM 622 N N . SER A 1 84 ? 6.822 11.685 -1.678 1.00 72.75 84 SER A N 1
ATOM 623 C CA . SER A 1 84 ? 5.369 11.606 -1.546 1.00 72.75 84 SER A CA 1
ATOM 624 C C . SER A 1 84 ? 4.942 11.074 -0.193 1.00 72.75 84 SER A C 1
ATOM 626 O O . SER A 1 84 ? 3.949 11.544 0.337 1.00 72.75 84 SER A O 1
ATOM 628 N N . GLY A 1 85 ? 5.718 10.153 0.380 1.00 82.25 85 GLY A N 1
ATOM 629 C CA . GLY A 1 85 ? 5.399 9.480 1.630 1.00 82.25 85 GLY A CA 1
ATOM 630 C C . GLY A 1 85 ? 5.456 7.968 1.460 1.00 82.25 85 GLY A C 1
ATOM 631 O O . GLY A 1 85 ? 6.311 7.437 0.747 1.00 82.25 85 GLY A O 1
ATOM 632 N N . CYS A 1 86 ? 4.566 7.260 2.150 1.00 89.38 86 CYS A N 1
ATOM 633 C CA . CYS A 1 86 ? 4.513 5.808 2.093 1.00 89.38 86 CYS A CA 1
ATOM 634 C C . CYS A 1 86 ? 3.601 5.324 0.955 1.00 89.38 86 CYS A C 1
ATOM 636 O O . CYS A 1 86 ? 2.489 5.813 0.779 1.00 89.38 86 CYS A O 1
ATOM 638 N N . VAL A 1 87 ? 4.067 4.326 0.200 1.00 91.81 87 VAL A N 1
ATOM 639 C CA . VAL A 1 87 ? 3.221 3.540 -0.723 1.00 91.81 87 VAL A CA 1
ATOM 640 C C . VAL A 1 87 ? 2.735 2.248 -0.063 1.00 91.81 87 VAL A C 1
ATOM 642 O O . VAL A 1 87 ? 1.720 1.679 -0.457 1.00 91.81 87 VAL A O 1
ATOM 645 N N . LEU A 1 88 ? 3.450 1.814 0.979 1.00 95.94 88 LEU A N 1
ATOM 646 C CA . LEU A 1 88 ? 2.986 0.881 1.995 1.00 95.94 88 LEU A CA 1
ATOM 647 C C . LEU A 1 88 ? 3.421 1.427 3.361 1.00 95.94 88 LEU A C 1
ATOM 649 O O . LEU A 1 88 ? 4.611 1.483 3.658 1.00 95.94 88 LEU A O 1
ATOM 653 N N . ALA A 1 89 ? 2.471 1.844 4.181 1.00 96.50 89 ALA A N 1
ATOM 654 C CA . ALA A 1 89 ? 2.679 2.424 5.492 1.00 96.50 89 ALA A CA 1
ATOM 655 C C . ALA A 1 89 ? 3.324 1.411 6.430 1.00 96.50 89 ALA A C 1
ATOM 657 O O . ALA A 1 89 ? 2.969 0.230 6.416 1.00 96.50 89 ALA A O 1
ATOM 658 N N . SER A 1 90 ? 4.227 1.878 7.288 1.00 97.31 90 SER A N 1
ATOM 659 C CA . SER A 1 90 ? 4.655 1.083 8.440 1.00 97.31 90 SER A CA 1
ATOM 660 C C . SER A 1 90 ? 3.483 0.835 9.394 1.00 97.31 90 SER A C 1
ATOM 662 O O . SER A 1 90 ? 2.481 1.559 9.391 1.00 97.31 90 SER A O 1
ATOM 664 N N . ALA A 1 91 ? 3.625 -0.142 10.288 1.00 97.38 91 ALA A N 1
ATOM 665 C CA . ALA A 1 91 ? 2.641 -0.419 11.331 1.00 97.38 91 ALA A CA 1
ATOM 666 C C . ALA A 1 91 ? 2.304 0.838 12.160 1.00 97.38 91 ALA A C 1
ATOM 668 O O . ALA A 1 91 ? 1.150 1.051 12.524 1.00 97.38 91 ALA A O 1
ATOM 669 N N . ALA A 1 92 ? 3.291 1.706 12.407 1.00 96.69 92 ALA A N 1
ATOM 670 C CA . ALA A 1 92 ? 3.098 2.953 13.145 1.00 96.69 92 ALA A CA 1
ATOM 671 C C . ALA A 1 92 ? 2.310 4.023 12.363 1.00 96.69 92 ALA A C 1
ATOM 673 O O . ALA A 1 92 ? 1.699 4.889 12.985 1.00 96.69 92 ALA A O 1
ATOM 674 N N . GLN A 1 93 ? 2.320 3.967 11.028 1.00 96.75 93 GLN A N 1
ATOM 675 C CA . GLN A 1 93 ? 1.699 4.959 10.142 1.00 96.75 93 GLN A CA 1
ATOM 676 C C . GLN A 1 93 ? 0.288 4.567 9.683 1.00 96.75 93 GLN A C 1
ATOM 678 O O . GLN A 1 93 ? -0.475 5.431 9.269 1.00 96.75 93 GLN A O 1
ATOM 683 N N . LEU A 1 94 ? -0.104 3.292 9.782 1.00 96.56 94 LEU A N 1
ATOM 684 C CA . LEU A 1 94 ? -1.389 2.820 9.246 1.00 96.56 94 LEU A CA 1
ATOM 685 C C . LEU A 1 94 ? -2.615 3.596 9.754 1.00 96.56 94 LEU A C 1
ATOM 687 O O . LEU A 1 94 ? -3.533 3.869 8.986 1.00 96.56 94 LEU A O 1
ATOM 691 N N . ALA A 1 95 ? -2.658 3.944 11.043 1.00 95.62 95 ALA A N 1
ATOM 692 C CA . ALA A 1 95 ? -3.774 4.713 11.598 1.00 95.62 95 ALA A CA 1
ATOM 693 C C . ALA A 1 95 ? -3.811 6.161 11.080 1.00 95.62 95 ALA A C 1
ATOM 695 O O . ALA A 1 95 ? -4.895 6.721 10.907 1.00 95.62 95 ALA A O 1
ATOM 696 N N . GLU A 1 96 ? -2.648 6.753 10.807 1.00 95.12 96 GLU A N 1
ATOM 697 C CA . GLU A 1 96 ? -2.539 8.084 10.206 1.00 95.12 96 GLU A CA 1
ATOM 698 C C . GLU A 1 96 ? -3.026 8.057 8.756 1.00 95.12 96 GLU A C 1
ATOM 700 O O . GLU A 1 96 ? -3.909 8.833 8.405 1.00 95.12 96 GLU A O 1
ATOM 705 N N . GLU A 1 97 ? -2.560 7.098 7.952 1.00 94.81 97 GLU A N 1
ATOM 706 C CA . GLU A 1 97 ? -3.020 6.930 6.566 1.00 94.81 97 GLU A CA 1
ATOM 707 C C . GLU A 1 97 ? -4.524 6.645 6.490 1.00 94.81 97 GLU A C 1
ATOM 709 O O . GLU A 1 97 ? -5.230 7.188 5.641 1.00 94.81 97 GLU A O 1
ATOM 714 N N . GLN A 1 98 ? -5.054 5.846 7.420 1.00 94.94 98 GLN A N 1
ATOM 715 C CA . GLN A 1 98 ? -6.490 5.587 7.494 1.00 94.94 98 GLN A CA 1
ATOM 716 C C . GLN A 1 98 ? -7.296 6.847 7.836 1.00 94.94 98 GLN A C 1
ATOM 718 O O . GLN A 1 98 ? -8.395 7.021 7.307 1.00 94.94 98 GLN A O 1
ATOM 723 N N . SER A 1 99 ? -6.765 7.703 8.715 1.00 92.94 99 SER A N 1
ATOM 724 C CA . SER A 1 99 ? -7.404 8.969 9.095 1.00 92.94 99 SER A CA 1
ATOM 725 C C . SER A 1 99 ? -7.360 9.963 7.941 1.00 92.94 99 SER A C 1
ATOM 727 O O . SER A 1 99 ? -8.387 10.538 7.602 1.00 92.94 99 SER A O 1
ATOM 729 N N . ARG A 1 100 ? -6.208 10.086 7.275 1.00 90.50 100 ARG A N 1
ATOM 730 C CA . ARG A 1 100 ? -6.038 10.917 6.082 1.00 90.50 100 ARG A CA 1
ATOM 731 C C . ARG A 1 100 ? -7.020 10.534 4.983 1.00 90.50 100 ARG A C 1
ATOM 733 O O . ARG A 1 100 ? -7.694 11.400 4.445 1.00 90.50 100 ARG A O 1
ATOM 740 N N . PHE A 1 101 ? -7.141 9.243 4.679 1.00 89.94 101 PHE A N 1
ATOM 741 C CA . PHE A 1 101 ? -8.104 8.769 3.688 1.00 89.94 101 PHE A CA 1
ATOM 742 C C . PHE A 1 101 ? -9.547 9.151 4.055 1.00 89.94 101 PHE A C 1
ATOM 744 O O . PHE A 1 101 ? -10.303 9.587 3.194 1.00 89.94 101 PHE A O 1
ATOM 751 N N . ALA A 1 102 ? -9.930 9.028 5.330 1.00 88.31 102 ALA A N 1
ATOM 752 C CA . ALA A 1 102 ? -11.257 9.438 5.783 1.00 88.31 102 ALA A CA 1
ATOM 753 C C . ALA A 1 102 ? -11.478 10.959 5.667 1.00 88.31 102 ALA A C 1
ATOM 755 O O . ALA A 1 102 ? -12.545 11.377 5.227 1.00 88.31 102 ALA A O 1
ATOM 756 N N . GLU A 1 103 ? -10.477 11.775 6.011 1.00 86.94 103 GLU A N 1
ATOM 757 C CA . GLU A 1 103 ? -10.532 13.237 5.862 1.00 86.94 103 GLU A CA 1
ATOM 758 C C . GLU A 1 103 ? -10.664 13.660 4.393 1.00 86.94 103 GLU A C 1
ATOM 760 O O . GLU A 1 103 ? -11.479 14.525 4.076 1.00 86.94 103 GLU A O 1
ATOM 765 N N . GLU A 1 104 ? -9.918 13.028 3.481 1.00 84.62 104 GLU A N 1
ATOM 766 C CA . GLU A 1 104 ? -10.053 13.285 2.044 1.00 84.62 104 GLU A CA 1
ATOM 767 C C . GLU A 1 104 ? -11.475 12.970 1.562 1.00 84.62 104 GLU A C 1
ATOM 769 O O . GLU A 1 104 ? -12.101 13.798 0.905 1.00 84.62 104 GLU A O 1
ATOM 774 N N . LEU A 1 105 ? -12.054 11.834 1.959 1.00 81.62 105 LEU A N 1
ATOM 775 C CA . LEU A 1 105 ? -13.435 11.504 1.590 1.00 81.62 105 LEU A CA 1
ATOM 776 C C . LEU A 1 105 ? -14.461 12.536 2.074 1.00 81.62 105 LEU A C 1
ATOM 778 O O . LEU A 1 105 ? -15.406 12.843 1.348 1.00 81.62 105 LEU A O 1
ATOM 782 N N . GLU A 1 106 ? -14.284 13.085 3.278 1.00 80.94 106 GLU A N 1
ATOM 783 C CA . GLU A 1 106 ? -15.146 14.158 3.788 1.00 80.94 106 GLU A CA 1
ATOM 784 C C . GLU A 1 106 ? -14.990 15.457 2.979 1.00 80.94 106 GLU A C 1
ATOM 786 O O . GLU A 1 106 ? -15.978 16.155 2.742 1.00 80.94 106 GLU A O 1
ATOM 791 N N . ASN A 1 107 ? -13.770 15.776 2.535 1.00 78.81 107 ASN A N 1
ATOM 792 C CA . ASN A 1 107 ? -13.463 17.010 1.807 1.00 78.81 107 ASN A CA 1
ATOM 793 C C . ASN A 1 107 ? -14.003 17.025 0.374 1.00 78.81 107 ASN A C 1
ATOM 795 O O . ASN A 1 107 ? -14.367 18.091 -0.125 1.00 78.81 107 ASN A O 1
ATOM 799 N N . TRP A 1 108 ? -14.044 15.870 -0.286 1.00 73.44 108 TRP A N 1
ATOM 800 C CA . TRP A 1 108 ? -14.425 15.769 -1.695 1.00 73.44 108 TRP A CA 1
ATOM 801 C C . TRP A 1 108 ? -15.939 15.638 -1.923 1.00 73.44 108 TRP A C 1
ATOM 803 O O . TRP A 1 108 ? -16.364 15.554 -3.072 1.00 73.44 108 TRP A O 1
ATOM 813 N N . GLU A 1 109 ? -16.757 15.646 -0.856 1.00 64.44 109 GLU A N 1
ATOM 814 C CA . GLU A 1 109 ? -18.221 15.454 -0.911 1.00 64.44 109 GLU A CA 1
ATOM 815 C C . GLU A 1 109 ? -18.620 14.298 -1.851 1.00 64.44 109 GLU A C 1
ATOM 817 O O . GLU A 1 109 ? -19.626 14.370 -2.558 1.00 64.44 109 GLU A O 1
ATOM 822 N N . THR A 1 110 ? -17.811 13.233 -1.903 1.00 62.22 110 THR A N 1
ATOM 823 C CA . THR A 1 110 ? -18.033 12.154 -2.865 1.00 62.22 110 THR A CA 1
ATOM 824 C C . THR A 1 110 ? -19.357 11.472 -2.528 1.00 62.22 110 THR A C 1
ATOM 826 O O . THR A 1 110 ? -19.510 10.957 -1.420 1.00 62.22 110 THR A O 1
ATOM 829 N N . ASP A 1 111 ? -20.292 11.389 -3.479 1.00 59.38 111 ASP A N 1
ATOM 830 C CA . ASP A 1 111 ? -21.570 10.657 -3.347 1.00 59.38 111 ASP A CA 1
ATOM 831 C C . ASP A 1 111 ? -21.374 9.119 -3.251 1.00 59.38 111 ASP A C 1
ATOM 833 O O . ASP A 1 111 ? -22.300 8.325 -3.451 1.00 59.38 111 ASP A O 1
ATOM 837 N N . VAL A 1 112 ? -20.152 8.669 -2.958 1.00 63.22 112 VAL A N 1
ATOM 838 C CA . VAL A 1 112 ? -19.760 7.267 -2.947 1.00 63.22 112 VAL A CA 1
ATOM 839 C C . VAL A 1 112 ? -19.873 6.702 -1.536 1.00 63.22 112 VAL A C 1
ATOM 841 O O . VAL A 1 112 ? -19.079 7.008 -0.648 1.00 63.22 112 VAL A O 1
ATOM 844 N N . ASP A 1 113 ? -20.851 5.815 -1.343 1.00 66.50 113 ASP A N 1
ATOM 845 C CA . ASP A 1 113 ? -20.986 5.023 -0.119 1.00 66.50 113 ASP A CA 1
ATOM 846 C C . ASP A 1 113 ? -19.886 3.955 -0.077 1.00 66.50 113 ASP A C 1
ATOM 848 O O . ASP A 1 113 ? -20.005 2.848 -0.621 1.00 66.50 113 ASP A O 1
ATOM 852 N N . LEU A 1 114 ? -18.751 4.339 0.499 1.00 71.31 114 LEU A N 1
ATOM 853 C CA . LEU A 1 114 ? -17.597 3.475 0.644 1.00 71.31 114 LEU A CA 1
ATOM 854 C C . LEU A 1 114 ? -17.737 2.581 1.878 1.00 71.31 114 LEU A C 1
ATOM 856 O O . LEU A 1 114 ? -17.935 3.084 2.983 1.00 71.31 114 LEU A O 1
ATOM 860 N N . PRO A 1 115 ? -17.535 1.258 1.747 1.00 79.81 115 PRO A N 1
ATOM 861 C CA . PRO A 1 115 ? -17.551 0.354 2.890 1.00 79.81 115 PRO A CA 1
ATOM 862 C C . PRO A 1 115 ? -16.215 0.455 3.644 1.00 79.81 115 PRO A C 1
ATOM 864 O O . PRO A 1 115 ? -15.336 -0.404 3.543 1.00 79.81 115 PRO A O 1
ATOM 867 N N . LEU A 1 116 ? -16.022 1.557 4.371 1.00 82.88 116 LEU A N 1
ATOM 868 C CA . LEU A 1 116 ? -14.778 1.894 5.074 1.00 82.88 116 LEU A CA 1
ATOM 869 C C . LEU A 1 116 ? -14.332 0.792 6.041 1.00 82.88 116 LEU A C 1
ATOM 871 O O . LEU A 1 116 ? -13.138 0.575 6.245 1.00 82.88 116 LEU A O 1
ATOM 875 N N . GLU A 1 117 ? -15.274 0.027 6.593 1.00 85.31 117 GLU A N 1
ATOM 876 C CA . GLU A 1 117 ? -15.008 -1.076 7.510 1.00 85.31 117 GLU A CA 1
ATOM 877 C C . GLU A 1 117 ? -14.203 -2.224 6.885 1.00 85.31 117 GLU A C 1
ATOM 879 O O . GLU A 1 117 ? -13.554 -2.968 7.627 1.00 85.31 117 GLU A O 1
ATOM 884 N N . ARG A 1 118 ? -14.184 -2.344 5.549 1.00 88.94 118 ARG A N 1
ATOM 885 C CA . ARG A 1 118 ? -13.417 -3.373 4.824 1.00 88.94 118 ARG A CA 1
ATOM 886 C C . ARG A 1 118 ? -12.197 -2.851 4.065 1.00 88.94 118 ARG A C 1
ATOM 888 O O . ARG A 1 118 ? -11.427 -3.669 3.558 1.00 88.94 118 ARG A O 1
ATOM 895 N N . LEU A 1 119 ? -12.036 -1.533 3.974 1.00 91.62 119 LEU A N 1
ATOM 896 C CA . LEU A 1 119 ? -10.944 -0.874 3.257 1.00 91.62 119 LEU A CA 1
ATOM 897 C C . LEU A 1 119 ? -9.840 -0.475 4.229 1.00 91.62 119 LEU A C 1
ATOM 899 O O . LEU A 1 119 ? -10.125 0.179 5.228 1.00 91.62 119 LEU A O 1
ATOM 903 N N . PHE A 1 120 ? -8.596 -0.836 3.928 1.00 95.50 120 PHE A N 1
ATOM 904 C CA . PHE A 1 120 ? -7.418 -0.394 4.675 1.00 95.50 120 PHE A CA 1
ATOM 905 C C . PHE A 1 120 ? -6.562 0.506 3.792 1.00 95.50 120 PHE A C 1
ATOM 907 O O . PHE A 1 120 ? -6.108 0.060 2.738 1.00 95.50 120 PHE A O 1
ATOM 914 N N . ALA A 1 121 ? -6.330 1.744 4.228 1.00 95.06 121 ALA A N 1
ATOM 915 C CA . ALA A 1 121 ? -5.378 2.632 3.571 1.00 95.06 121 ALA A CA 1
ATOM 916 C C . ALA A 1 121 ? -3.957 2.085 3.746 1.00 95.06 121 ALA A C 1
ATOM 918 O O . ALA A 1 121 ? -3.490 1.872 4.865 1.00 95.06 121 ALA A O 1
ATOM 919 N N . LEU A 1 122 ? -3.303 1.802 2.622 1.00 95.81 122 LEU A N 1
ATOM 920 C CA . LEU A 1 122 ? -1.930 1.321 2.574 1.00 95.81 122 LEU A CA 1
ATOM 921 C C . LEU A 1 122 ? -0.938 2.470 2.451 1.00 95.81 122 LEU A C 1
ATOM 923 O O . LEU A 1 122 ? 0.184 2.314 2.891 1.00 95.81 122 LEU A O 1
ATOM 927 N N . GLY A 1 123 ? -1.313 3.586 1.839 1.00 94.19 123 GLY A N 1
ATOM 928 C CA 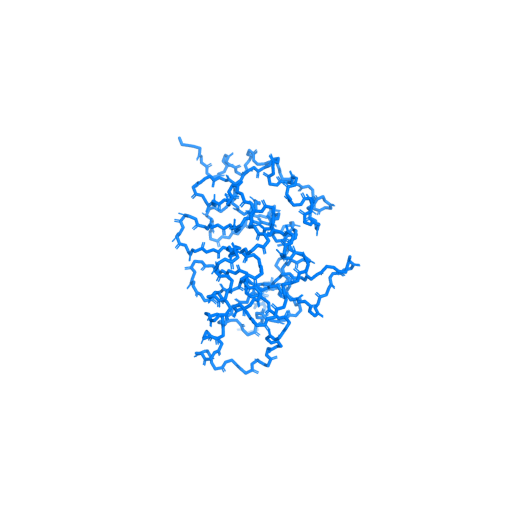. GLY A 1 123 ? -0.415 4.690 1.517 1.00 94.19 123 GLY A CA 1
ATOM 929 C C . GLY A 1 123 ? -1.000 5.525 0.385 1.00 94.19 123 GLY A C 1
ATOM 930 O O . GLY A 1 123 ? -2.172 5.357 0.043 1.00 94.19 123 GLY A O 1
ATOM 931 N N . HIS A 1 124 ? -0.196 6.389 -0.224 1.00 91.38 124 HIS A N 1
ATOM 932 C CA . HIS A 1 124 ? -0.666 7.366 -1.209 1.00 91.38 124 HIS A CA 1
ATOM 933 C C . HIS A 1 124 ? 0.387 7.695 -2.277 1.00 91.38 124 HIS A C 1
ATOM 935 O O . HIS A 1 124 ? 1.576 7.395 -2.135 1.00 91.38 124 HIS A O 1
ATOM 941 N N . GLU A 1 125 ? -0.063 8.313 -3.368 1.00 86.94 125 GLU A N 1
ATOM 942 C CA . GLU A 1 125 ? 0.807 8.836 -4.426 1.00 86.94 125 GLU A CA 1
ATOM 943 C C . GLU A 1 125 ? 1.334 10.244 -4.101 1.00 86.94 125 GLU A C 1
ATOM 945 O O . GLU A 1 125 ? 0.969 10.877 -3.111 1.00 86.94 125 GLU A O 1
ATOM 950 N N . ALA A 1 126 ? 2.230 10.751 -4.952 1.00 82.38 126 ALA A N 1
ATOM 951 C CA . ALA A 1 126 ? 2.863 12.068 -4.814 1.00 82.38 126 ALA A CA 1
ATOM 952 C C . ALA A 1 126 ? 1.917 13.259 -4.873 1.00 82.38 126 ALA A C 1
ATOM 954 O O . ALA A 1 126 ? 2.248 14.328 -4.360 1.00 82.38 126 ALA A O 1
ATOM 955 N N . ASP A 1 127 ? 0.754 13.069 -5.477 1.00 81.50 127 ASP A N 1
ATOM 956 C CA . ASP A 1 127 ? -0.303 14.068 -5.527 1.00 81.50 127 ASP A CA 1
ATOM 957 C C . ASP A 1 127 ? -0.955 14.320 -4.150 1.00 81.50 127 ASP A C 1
ATOM 959 O O . ASP A 1 127 ? -1.588 15.353 -3.926 1.00 81.50 127 ASP A O 1
ATOM 963 N N . GLY A 1 128 ? -0.741 13.399 -3.208 1.00 79.56 128 GLY A N 1
ATOM 964 C CA . GLY A 1 128 ? -1.214 13.453 -1.843 1.00 79.56 128 GLY A CA 1
ATOM 965 C C . GLY A 1 128 ? -2.711 13.193 -1.637 1.00 79.56 128 GLY A C 1
ATOM 966 O O . GLY A 1 128 ? -3.150 13.252 -0.490 1.00 79.56 128 GLY A O 1
ATOM 967 N N . HIS A 1 129 ? -3.479 12.888 -2.676 1.00 82.44 129 HIS A N 1
ATOM 968 C CA . HIS A 1 129 ? -4.915 12.601 -2.567 1.00 82.44 129 HIS A CA 1
ATOM 969 C C . HIS A 1 129 ? -5.276 11.229 -3.140 1.00 82.44 129 HIS A C 1
ATOM 971 O O . HIS A 1 129 ? -6.215 10.588 -2.661 1.00 82.44 129 HIS A O 1
ATOM 977 N N . THR A 1 130 ? -4.483 10.708 -4.077 1.00 86.50 130 THR A N 1
ATOM 978 C CA . THR A 1 130 ? -4.621 9.329 -4.527 1.00 86.50 130 THR A CA 1
ATOM 979 C C . THR A 1 130 ? -4.127 8.376 -3.444 1.00 86.50 130 THR A C 1
ATOM 981 O O . THR A 1 130 ? -2.977 8.438 -3.011 1.00 86.50 130 THR A O 1
ATOM 984 N N . THR A 1 131 ? -4.987 7.446 -3.034 1.00 89.88 131 THR A N 1
ATOM 985 C CA . THR A 1 131 ? -4.739 6.490 -1.950 1.00 89.88 131 THR A CA 1
ATOM 986 C C . THR A 1 131 ? -4.731 5.053 -2.469 1.00 89.88 131 THR A C 1
ATOM 988 O O . THR A 1 131 ? -5.611 4.641 -3.225 1.00 89.88 131 THR A O 1
ATOM 991 N N . TYR A 1 132 ? -3.782 4.239 -2.011 1.00 91.69 132 TYR A N 1
ATOM 992 C CA . TYR A 1 132 ? -3.805 2.794 -2.224 1.00 91.69 132 TYR A CA 1
ATOM 993 C C . TYR A 1 132 ? -4.612 2.110 -1.121 1.00 91.69 132 TYR A C 1
ATOM 995 O O . TYR A 1 132 ? -4.333 2.280 0.065 1.00 91.69 132 TYR A O 1
ATOM 1003 N N . LEU A 1 133 ? -5.606 1.309 -1.499 1.00 92.69 133 LEU A N 1
ATOM 1004 C CA . LEU A 1 133 ? -6.538 0.664 -0.576 1.00 92.69 133 LEU A CA 1
ATOM 1005 C C . LEU A 1 133 ? -6.479 -0.855 -0.707 1.00 92.69 133 LEU A C 1
ATOM 1007 O O . LEU A 1 133 ? -6.663 -1.393 -1.797 1.00 92.69 133 LEU A O 1
ATOM 1011 N N . LEU A 1 134 ? -6.315 -1.560 0.410 1.00 94.12 134 LEU A N 1
ATOM 1012 C CA . LEU A 1 134 ? -6.558 -2.999 0.490 1.00 94.12 134 LEU A CA 1
ATOM 1013 C C . LEU A 1 134 ? -8.045 -3.245 0.774 1.00 94.12 134 LEU A C 1
ATOM 1015 O O . LEU A 1 134 ? -8.538 -2.907 1.852 1.00 94.12 134 LEU A O 1
ATOM 1019 N N . ASP A 1 135 ? -8.754 -3.847 -0.180 1.00 92.00 135 ASP A N 1
ATOM 1020 C CA . ASP A 1 135 ? -10.174 -4.190 -0.069 1.00 92.00 135 ASP A CA 1
ATOM 1021 C C . ASP A 1 135 ? -10.342 -5.644 0.376 1.00 92.00 135 ASP A C 1
ATOM 1023 O O . ASP A 1 135 ? -10.088 -6.586 -0.373 1.00 92.00 135 ASP A O 1
ATOM 1027 N N . THR A 1 136 ? -10.794 -5.832 1.615 1.00 91.56 136 THR A N 1
ATOM 1028 C CA . THR A 1 136 ? -10.993 -7.164 2.207 1.00 91.56 136 THR A CA 1
ATOM 1029 C C . THR A 1 136 ? -12.342 -7.801 1.887 1.00 91.56 136 THR A C 1
ATOM 1031 O O . THR A 1 136 ? -12.536 -8.978 2.186 1.00 91.56 136 THR A O 1
ATOM 1034 N N . GLY A 1 137 ? -13.281 -7.068 1.278 1.00 85.88 137 GLY A N 1
ATOM 1035 C CA . GLY A 1 137 ? -14.555 -7.641 0.819 1.00 85.88 137 GLY A CA 1
ATOM 1036 C C . GLY A 1 137 ? -14.542 -8.064 -0.641 1.00 85.88 137 GLY A C 1
ATOM 1037 O O . GLY A 1 137 ? -15.531 -8.626 -1.109 1.00 85.88 137 GLY A O 1
ATOM 1038 N N . ARG A 1 138 ? -13.442 -7.812 -1.354 1.00 80.81 138 ARG A N 1
ATOM 1039 C CA . ARG A 1 138 ? -13.189 -8.339 -2.692 1.00 80.81 138 ARG A CA 1
ATOM 1040 C C . ARG A 1 138 ? -11.989 -9.261 -2.636 1.00 80.81 138 ARG A C 1
ATOM 1042 O O . ARG A 1 138 ? -10.954 -8.906 -2.081 1.00 80.81 138 ARG A O 1
ATOM 1049 N N . THR A 1 139 ? -12.131 -10.442 -3.219 1.00 83.62 139 THR A N 1
ATOM 1050 C CA . THR A 1 139 ? -11.043 -11.411 -3.286 1.00 83.62 139 THR A CA 1
ATOM 1051 C C . THR A 1 139 ? -10.780 -11.817 -4.719 1.00 83.62 139 THR A C 1
ATOM 1053 O O . THR A 1 139 ? -11.723 -12.012 -5.486 1.00 83.62 139 THR A O 1
ATOM 1056 N N . SER A 1 140 ? -9.509 -12.003 -5.060 1.00 83.19 140 SER A N 1
ATOM 1057 C CA . SER A 1 140 ? -9.117 -12.631 -6.321 1.00 83.19 140 SER A CA 1
ATOM 1058 C C . SER A 1 140 ? -9.604 -14.079 -6.421 1.00 83.19 140 SER A C 1
ATOM 1060 O O . SER A 1 140 ? -10.102 -14.657 -5.452 1.00 83.19 140 SER A O 1
ATOM 1062 N N . GLU A 1 141 ? -9.394 -14.713 -7.579 1.00 80.38 141 GLU A N 1
ATOM 1063 C CA . GLU A 1 141 ? -9.652 -16.151 -7.768 1.00 80.38 141 GLU A CA 1
ATOM 1064 C C . GLU A 1 141 ? -8.907 -17.034 -6.751 1.00 80.38 141 GLU A C 1
ATOM 1066 O O . GLU A 1 141 ? -9.354 -18.132 -6.421 1.00 80.38 141 GLU A O 1
ATOM 1071 N N . GLN A 1 142 ? -7.782 -16.541 -6.227 1.00 78.19 142 GLN A N 1
ATOM 1072 C CA . GLN A 1 142 ? -6.961 -17.208 -5.215 1.00 78.19 142 GLN A CA 1
ATOM 1073 C C . GLN A 1 142 ? -7.465 -16.962 -3.780 1.00 78.19 142 GLN A C 1
ATOM 1075 O O . GLN A 1 142 ? -6.920 -17.529 -2.835 1.00 78.19 142 GLN A O 1
ATOM 1080 N N . GLY A 1 143 ? -8.508 -16.145 -3.601 1.00 83.75 143 GLY A N 1
ATOM 1081 C CA . GLY A 1 143 ? -9.079 -15.813 -2.296 1.00 83.75 143 GLY A CA 1
ATOM 1082 C C . GLY A 1 143 ? -8.322 -14.724 -1.529 1.00 83.75 143 GLY A C 1
ATOM 1083 O O . GLY A 1 143 ? -8.586 -14.541 -0.341 1.00 83.75 143 GLY A O 1
ATOM 1084 N N . GLU A 1 144 ? -7.390 -14.006 -2.165 1.00 87.75 144 GLU A N 1
ATOM 1085 C CA . GLU A 1 144 ? -6.631 -12.927 -1.518 1.00 87.75 144 GLU A CA 1
ATOM 1086 C C . GLU A 1 144 ? -7.352 -11.573 -1.637 1.00 87.75 144 GLU A C 1
ATOM 1088 O O . GLU A 1 144 ? -7.897 -11.289 -2.707 1.00 87.75 144 GLU A O 1
ATOM 1093 N N . PRO A 1 145 ? -7.340 -10.723 -0.586 1.00 91.69 145 PRO A N 1
ATOM 1094 C CA . PRO A 1 145 ? -7.803 -9.337 -0.668 1.00 91.69 145 PRO A CA 1
ATOM 1095 C C . PRO A 1 145 ? -7.103 -8.563 -1.786 1.00 91.69 145 PRO A C 1
ATOM 1097 O O . PRO A 1 145 ? -5.888 -8.679 -1.951 1.00 91.69 145 PRO A O 1
ATOM 1100 N N . MET A 1 146 ? -7.861 -7.753 -2.518 1.00 91.19 146 MET A N 1
ATOM 1101 C CA . MET A 1 146 ? -7.358 -7.006 -3.677 1.00 91.19 146 MET A CA 1
ATOM 1102 C C . MET A 1 146 ? -6.839 -5.622 -3.270 1.00 91.19 146 MET A C 1
ATOM 1104 O O . MET A 1 146 ? -7.305 -5.055 -2.282 1.00 91.19 146 MET A O 1
ATOM 1108 N N . VAL A 1 147 ? -5.906 -5.055 -4.041 1.00 91.00 147 VAL A N 1
ATOM 1109 C CA . VAL A 1 147 ? -5.430 -3.674 -3.846 1.00 91.00 147 VAL A CA 1
ATOM 1110 C C . VAL A 1 147 ? -5.979 -2.780 -4.953 1.00 91.00 147 VAL A C 1
ATOM 1112 O O . VAL A 1 147 ? -6.053 -3.172 -6.120 1.00 91.00 147 VAL A O 1
ATOM 1115 N N . ARG A 1 148 ? -6.385 -1.568 -4.584 1.00 86.50 148 ARG A N 1
ATOM 1116 C CA . ARG A 1 148 ? -7.032 -0.595 -5.464 1.00 86.50 148 ARG A CA 1
ATOM 1117 C C . ARG A 1 148 ? -6.333 0.750 -5.366 1.00 86.50 148 ARG A C 1
ATOM 1119 O O . ARG A 1 148 ? -5.851 1.112 -4.298 1.00 86.50 148 ARG A O 1
ATOM 1126 N N . ARG A 1 149 ? -6.322 1.488 -6.471 1.00 87.06 149 ARG A N 1
ATOM 1127 C CA . ARG A 1 149 ? -5.957 2.905 -6.502 1.00 87.06 149 ARG A CA 1
ATOM 1128 C C . ARG A 1 149 ? -7.254 3.699 -6.408 1.00 87.06 149 ARG A C 1
ATOM 1130 O O . ARG A 1 149 ? -8.100 3.548 -7.281 1.00 87.06 149 ARG A O 1
ATOM 1137 N N . PHE A 1 150 ? -7.417 4.482 -5.353 1.00 85.25 150 PHE A N 1
ATOM 1138 C CA . PHE A 1 150 ? -8.532 5.402 -5.185 1.00 85.25 150 PHE A CA 1
ATOM 1139 C C . PHE A 1 150 ? -8.059 6.815 -5.480 1.00 85.25 150 PHE A C 1
ATOM 1141 O O . PHE A 1 150 ? -7.080 7.262 -4.895 1.00 85.25 150 PHE A O 1
ATOM 1148 N N . ASP A 1 151 ? -8.772 7.493 -6.363 1.00 84.94 151 ASP A N 1
ATOM 1149 C CA . ASP A 1 151 ? -8.500 8.851 -6.797 1.00 84.94 151 ASP A CA 1
ATOM 1150 C C . ASP A 1 151 ? -9.803 9.645 -6.644 1.00 84.94 151 ASP A C 1
ATOM 1152 O O . ASP A 1 151 ? -10.752 9.382 -7.388 1.00 84.94 151 ASP A O 1
ATOM 1156 N N . PRO A 1 152 ? -9.909 10.541 -5.651 1.00 77.88 152 PRO A N 1
ATOM 1157 C CA . PRO A 1 152 ? -11.153 11.255 -5.392 1.00 77.88 152 PRO A CA 1
ATOM 1158 C C . PRO A 1 152 ? -11.573 12.183 -6.541 1.00 77.88 152 PRO A C 1
ATOM 1160 O O . PRO A 1 152 ? -12.744 12.544 -6.607 1.00 77.88 152 PRO A O 1
ATOM 1163 N N . GLU A 1 153 ? -10.663 12.544 -7.455 1.00 77.75 153 GLU A N 1
ATOM 1164 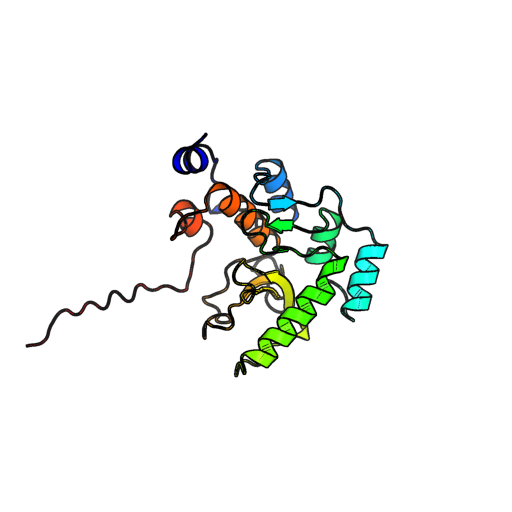C CA . GLU A 1 153 ? -10.985 13.351 -8.639 1.00 77.75 153 GLU A CA 1
ATOM 1165 C C . GLU A 1 153 ? -11.604 12.517 -9.773 1.00 77.75 153 GLU A C 1
ATOM 1167 O O . GLU A 1 153 ? -12.142 13.068 -10.735 1.00 77.75 153 GLU A O 1
ATOM 1172 N N . SER A 1 154 ? -11.543 11.186 -9.674 1.00 74.62 154 SER A N 1
ATOM 1173 C CA . SER A 1 154 ? -12.066 10.264 -10.677 1.00 74.62 154 SER A CA 1
ATOM 1174 C C . SER A 1 154 ? -13.373 9.617 -10.220 1.00 74.62 154 SER A C 1
ATOM 1176 O O . SER A 1 154 ? -13.395 8.809 -9.285 1.00 74.62 154 SER A O 1
ATOM 1178 N N . ASP A 1 155 ? -14.450 9.877 -10.967 1.00 64.81 155 ASP A N 1
ATOM 1179 C CA . ASP A 1 155 ? -15.765 9.242 -10.780 1.00 64.81 155 ASP A CA 1
A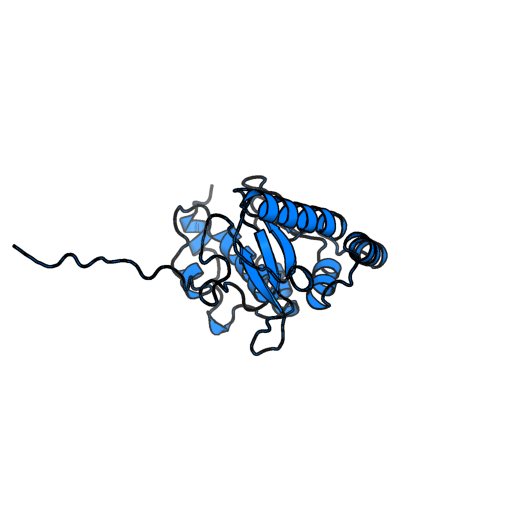TOM 1180 C C . ASP A 1 155 ? -15.704 7.701 -10.892 1.00 64.81 155 ASP A C 1
ATOM 1182 O O . ASP A 1 155 ? -16.539 6.985 -10.335 1.00 64.81 155 ASP A O 1
ATOM 1186 N N . GLU A 1 156 ? -14.689 7.166 -11.581 1.00 65.19 156 GLU A N 1
ATOM 1187 C CA . GLU A 1 156 ? -14.477 5.730 -11.790 1.00 65.19 156 GLU A CA 1
ATOM 1188 C C . GLU A 1 156 ? -13.471 5.098 -10.826 1.00 65.19 156 GLU A C 1
ATOM 1190 O O . GLU A 1 156 ? -13.245 3.887 -10.884 1.00 65.19 156 GLU A O 1
ATOM 1195 N N . SER A 1 157 ? -12.891 5.861 -9.897 1.00 60.53 157 SER A N 1
ATOM 1196 C CA . SER A 1 157 ? -11.864 5.394 -8.949 1.00 60.53 157 SER A CA 1
ATOM 1197 C C . SER A 1 157 ? -12.230 4.128 -8.170 1.00 60.53 157 SER A C 1
ATOM 1199 O O . SER A 1 157 ? -11.366 3.444 -7.617 1.00 60.53 157 SER A O 1
ATOM 1201 N N . LEU A 1 158 ? -13.524 3.796 -8.126 1.00 59.62 158 LEU A N 1
ATOM 1202 C CA . LEU A 1 158 ? -14.064 2.627 -7.452 1.00 59.62 158 LEU A CA 1
ATOM 1203 C C . LEU A 1 158 ? -14.904 1.706 -8.346 1.00 59.62 158 LEU A C 1
ATOM 1205 O O . LEU A 1 158 ? -15.529 0.769 -7.825 1.00 59.62 158 LEU A O 1
ATOM 1209 N N . SER A 1 159 ? -14.872 1.889 -9.663 1.00 63.03 159 SER A N 1
ATOM 1210 C CA . SER A 1 159 ? -15.457 0.950 -10.617 1.00 63.03 159 SER A CA 1
ATOM 1211 C C . SER A 1 159 ? -14.761 -0.425 -10.561 1.00 63.03 159 SER A C 1
ATOM 1213 O O . SER A 1 159 ? -13.685 -0.610 -9.980 1.00 63.03 159 SER A O 1
ATOM 1215 N N . GLU A 1 160 ? -15.407 -1.454 -11.115 1.00 57.19 160 GLU A N 1
ATOM 1216 C CA . GLU A 1 160 ? -14.760 -2.763 -11.284 1.00 57.19 160 GLU A CA 1
ATOM 1217 C C . GLU A 1 160 ? -13.649 -2.723 -12.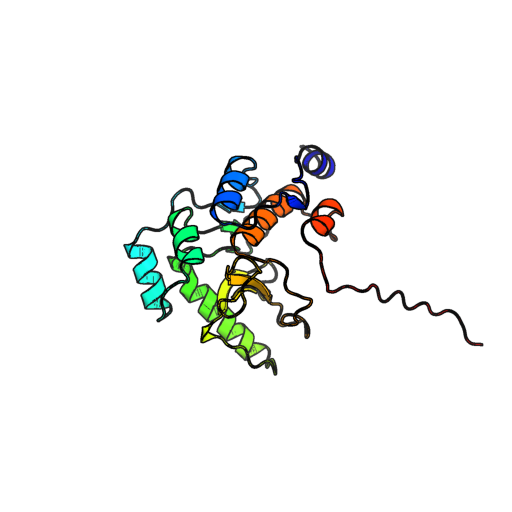342 1.00 57.19 160 GLU A C 1
ATOM 1219 O O . GLU A 1 160 ? -12.689 -3.479 -12.213 1.00 57.19 160 GLU A O 1
ATOM 1224 N N . SER A 1 161 ? -13.729 -1.796 -13.304 1.00 53.44 161 SER A N 1
ATOM 1225 C CA . SER A 1 161 ? -12.711 -1.560 -14.335 1.00 53.44 161 SER A CA 1
ATOM 1226 C C . SER A 1 161 ? -11.441 -0.882 -13.804 1.00 53.44 161 SER A C 1
ATOM 1228 O O . SER A 1 161 ? -10.408 -0.918 -14.460 1.00 53.44 161 SER A O 1
ATOM 1230 N N . THR A 1 162 ? -11.449 -0.311 -12.595 1.00 54.69 162 THR A N 1
ATOM 1231 C CA . THR A 1 162 ? -10.255 0.324 -12.000 1.00 54.69 162 THR A CA 1
ATOM 1232 C C . THR A 1 162 ? -9.488 -0.568 -11.024 1.00 54.69 162 THR A C 1
ATOM 1234 O O . THR A 1 162 ? -8.539 -0.124 -10.369 1.00 54.69 162 THR A O 1
ATOM 1237 N N . VAL A 1 163 ? -9.850 -1.851 -10.909 1.00 59.56 163 VAL A N 1
ATOM 1238 C CA . VAL A 1 163 ? -9.105 -2.806 -10.079 1.00 59.56 163 VAL A CA 1
ATOM 1239 C C . VAL A 1 163 ? -7.754 -3.117 -10.723 1.00 59.56 163 VAL A C 1
ATOM 1241 O O . VAL A 1 163 ? -7.655 -3.911 -11.650 1.00 59.56 163 VAL A O 1
ATOM 1244 N N . ARG A 1 164 ? -6.693 -2.509 -10.184 1.00 70.25 164 ARG A N 1
ATOM 1245 C CA . ARG A 1 164 ? -5.336 -2.633 -10.738 1.00 70.25 164 ARG A CA 1
ATOM 1246 C C . ARG A 1 164 ? -4.565 -3.855 -10.266 1.00 70.25 164 ARG A C 1
ATOM 1248 O O . ARG A 1 164 ? -3.746 -4.379 -11.015 1.00 70.25 164 ARG A O 1
ATOM 1255 N N . TRP A 1 165 ? -4.801 -4.310 -9.035 1.00 89.06 165 TRP A N 1
ATOM 1256 C CA . TRP A 1 165 ? -4.003 -5.381 -8.446 1.00 89.06 165 TRP A CA 1
ATOM 1257 C C . TRP A 1 165 ? -4.877 -6.417 -7.756 1.00 89.06 165 TRP A C 1
ATOM 1259 O O . TRP A 1 165 ? -5.619 -6.154 -6.809 1.00 89.06 165 TRP A O 1
ATOM 1269 N N . THR A 1 166 ? -4.736 -7.652 -8.219 1.00 89.69 166 THR A N 1
ATOM 1270 C CA . THR A 1 166 ? -5.475 -8.814 -7.714 1.00 89.69 166 THR A CA 1
ATOM 1271 C C . THR A 1 166 ? -5.070 -9.239 -6.303 1.00 89.69 166 THR A C 1
ATOM 1273 O O . THR A 1 166 ? -5.768 -10.044 -5.693 1.00 89.69 166 THR A O 1
ATOM 1276 N N . SER A 1 167 ? -3.973 -8.707 -5.764 1.00 93.50 167 SER A N 1
ATOM 1277 C CA . SER A 1 167 ? -3.539 -8.958 -4.393 1.00 93.50 167 SER A CA 1
ATOM 1278 C C . SER A 1 167 ? -2.498 -7.946 -3.915 1.00 93.50 167 SER A C 1
ATOM 1280 O O . SER A 1 167 ? -1.947 -7.174 -4.704 1.00 93.50 167 SER A O 1
ATOM 1282 N N . LEU A 1 168 ? -2.163 -8.003 -2.622 1.00 95.12 168 LEU A N 1
ATOM 1283 C CA . LEU A 1 168 ? -1.037 -7.251 -2.061 1.00 95.12 168 LEU A CA 1
ATOM 1284 C C . LEU A 1 168 ? 0.311 -7.686 -2.658 1.00 95.12 168 LEU A C 1
ATOM 1286 O O . LEU A 1 168 ? 1.174 -6.845 -2.900 1.00 95.12 168 LEU A O 1
ATOM 1290 N N . GLY A 1 169 ? 0.490 -8.981 -2.939 1.00 94.94 169 GLY A N 1
ATOM 1291 C CA . GLY A 1 169 ? 1.692 -9.469 -3.620 1.00 94.94 169 GLY A CA 1
ATOM 1292 C C . GLY A 1 169 ? 1.820 -8.896 -5.033 1.00 94.94 169 GLY A C 1
ATOM 1293 O O . GLY A 1 169 ? 2.893 -8.438 -5.424 1.00 94.94 169 GLY A O 1
ATOM 1294 N N . HIS A 1 170 ? 0.700 -8.836 -5.755 1.00 93.06 170 HIS A N 1
ATOM 1295 C CA . HIS A 1 170 ? 0.642 -8.267 -7.095 1.00 93.06 170 HIS A CA 1
ATOM 1296 C C . HIS A 1 170 ? 0.978 -6.765 -7.097 1.00 93.06 170 HIS A C 1
ATOM 1298 O O . HIS A 1 170 ? 1.762 -6.310 -7.930 1.00 93.06 170 HIS A O 1
ATOM 1304 N N . PHE A 1 171 ? 0.476 -6.014 -6.113 1.00 93.81 171 PHE A N 1
ATOM 1305 C CA . PHE A 1 171 ? 0.824 -4.604 -5.903 1.00 93.81 171 PHE A CA 1
ATOM 1306 C C . PHE A 1 171 ? 2.318 -4.393 -5.599 1.00 93.81 171 PHE A C 1
ATOM 1308 O O . PHE A 1 171 ? 2.958 -3.530 -6.192 1.00 93.81 171 PHE A O 1
ATOM 1315 N N . ILE A 1 172 ? 2.919 -5.211 -4.728 1.00 94.81 172 ILE A N 1
ATOM 1316 C CA . ILE A 1 172 ? 4.356 -5.109 -4.417 1.00 94.81 172 ILE A CA 1
ATOM 1317 C C . ILE A 1 172 ? 5.214 -5.415 -5.654 1.00 94.81 172 ILE A C 1
ATOM 1319 O O . ILE A 1 172 ? 6.209 -4.733 -5.902 1.00 94.81 172 ILE A O 1
ATOM 1323 N N . ALA A 1 173 ? 4.834 -6.415 -6.454 1.00 92.69 173 ALA A N 1
ATOM 1324 C CA . ALA A 1 173 ? 5.519 -6.712 -7.710 1.00 92.69 173 ALA A CA 1
ATOM 1325 C C . ALA A 1 173 ? 5.414 -5.549 -8.712 1.00 92.69 173 ALA A C 1
ATOM 1327 O O . ALA A 1 173 ? 6.397 -5.239 -9.389 1.00 92.69 173 ALA A O 1
ATOM 1328 N N . TRP A 1 174 ? 4.258 -4.879 -8.771 1.00 91.06 174 TRP A N 1
ATOM 1329 C CA . TRP A 1 174 ? 4.079 -3.662 -9.561 1.00 91.06 174 TRP A CA 1
ATOM 1330 C C . TRP A 1 174 ? 5.030 -2.549 -9.124 1.00 91.06 174 TRP A C 1
ATOM 1332 O O . TRP A 1 174 ? 5.728 -2.012 -9.978 1.00 91.06 174 TRP A O 1
ATOM 1342 N N . LEU A 1 175 ? 5.134 -2.267 -7.818 1.00 89.94 175 LEU A N 1
ATOM 1343 C CA . LEU A 1 175 ? 6.053 -1.247 -7.295 1.00 89.94 175 LEU A CA 1
ATOM 1344 C C . LEU A 1 175 ? 7.495 -1.502 -7.745 1.00 89.94 175 LEU A C 1
ATOM 1346 O O . LEU A 1 175 ? 8.207 -0.571 -8.107 1.00 89.94 175 LEU A O 1
ATOM 1350 N N . VAL A 1 176 ? 7.944 -2.762 -7.739 1.00 89.81 176 VAL A N 1
ATOM 1351 C CA . VAL A 1 176 ? 9.293 -3.113 -8.208 1.00 89.81 176 VAL A CA 1
ATOM 1352 C C . VAL A 1 176 ? 9.455 -2.770 -9.685 1.00 89.81 176 VAL A C 1
ATOM 1354 O O . VAL A 1 176 ? 10.427 -2.110 -10.050 1.00 89.81 176 VAL A O 1
ATOM 1357 N N . CYS A 1 177 ? 8.519 -3.203 -10.529 1.00 87.12 177 CYS A N 1
ATOM 1358 C CA . CYS A 1 177 ? 8.563 -2.924 -11.961 1.00 87.12 177 CYS A CA 1
ATOM 1359 C C . CYS A 1 177 ? 8.527 -1.410 -12.233 1.00 87.12 177 CYS A C 1
ATOM 1361 O O . CYS A 1 177 ? 9.396 -0.909 -12.943 1.00 87.12 177 CYS A O 1
ATOM 1363 N N . GLU A 1 178 ? 7.606 -0.678 -11.598 1.00 84.75 178 GLU A N 1
ATOM 1364 C CA . GLU A 1 178 ? 7.463 0.781 -11.712 1.00 84.75 178 GLU A CA 1
ATOM 1365 C C . GLU A 1 178 ? 8.753 1.517 -11.318 1.00 84.75 178 GLU A C 1
ATOM 1367 O O . GLU A 1 178 ? 9.231 2.391 -12.055 1.00 84.75 178 GLU A O 1
ATOM 1372 N N . ALA A 1 179 ? 9.395 1.102 -10.221 1.00 83.38 179 ALA A N 1
ATOM 1373 C CA . ALA A 1 179 ? 10.613 1.734 -9.722 1.00 83.38 179 ALA A CA 1
ATOM 1374 C C . ALA A 1 179 ? 11.759 1.721 -10.745 1.00 83.38 179 ALA A C 1
ATOM 1376 O O . ALA A 1 179 ? 12.622 2.616 -10.772 1.00 83.38 179 ALA A O 1
ATOM 1377 N N . HIS A 1 180 ? 11.798 0.682 -11.581 1.00 78.25 180 HIS A N 1
ATOM 1378 C CA . HIS A 1 180 ? 12.811 0.508 -12.616 1.00 78.25 180 HIS A CA 1
ATOM 1379 C C . HIS A 1 180 ? 12.477 1.249 -13.915 1.00 78.25 180 HIS A C 1
ATOM 1381 O O . HIS A 1 180 ? 13.374 1.411 -14.746 1.00 78.25 180 HIS A O 1
ATOM 1387 N N . THR A 1 181 ? 11.254 1.77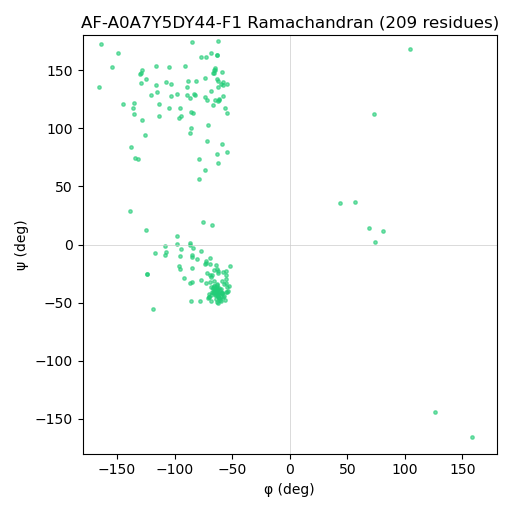2 -14.065 1.00 70.31 181 THR A N 1
ATOM 1388 C CA . THR A 1 181 ? 10.722 2.217 -15.364 1.00 70.31 181 THR A CA 1
ATOM 1389 C C . THR A 1 181 ? 10.244 3.662 -15.418 1.00 70.31 181 THR A C 1
ATOM 1391 O O . THR A 1 181 ? 10.282 4.263 -16.487 1.00 70.31 181 THR A O 1
ATOM 1394 N N . HIS A 1 182 ? 9.842 4.263 -14.299 1.00 64.38 182 HIS A N 1
ATOM 1395 C CA . HIS A 1 182 ? 9.422 5.669 -14.261 1.00 64.38 182 HIS A CA 1
ATOM 1396 C C . HIS A 1 182 ? 10.670 6.585 -14.184 1.00 64.38 182 HIS A C 1
ATOM 1398 O O . HIS A 1 182 ? 11.640 6.209 -13.514 1.00 64.38 182 HIS A O 1
ATOM 1404 N N . PRO A 1 183 ? 10.773 7.756 -14.857 1.00 53.03 183 PRO A N 1
ATOM 1405 C CA . PRO A 1 183 ? 9.812 8.859 -14.889 1.00 53.03 183 PRO A CA 1
ATOM 1406 C C . PRO A 1 183 ? 9.416 9.241 -16.322 1.00 53.03 183 PRO A C 1
ATOM 1408 O O . PRO A 1 183 ? 10.118 10.016 -16.975 1.00 53.03 183 PRO A O 1
ATOM 1411 N N . GLN A 1 184 ? 8.324 8.679 -16.820 1.00 54.97 184 GLN A N 1
ATOM 1412 C CA . GLN A 1 184 ? 7.739 9.064 -18.105 1.00 54.97 184 GLN A CA 1
ATOM 1413 C C . GLN A 1 184 ? 6.349 9.649 -17.846 1.00 54.97 184 GLN A C 1
ATOM 1415 O O . GLN A 1 184 ? 5.741 9.317 -16.838 1.00 54.97 184 GLN A O 1
ATOM 1420 N N . GLU A 1 185 ? 5.859 10.525 -18.726 1.00 52.53 185 GLU A N 1
ATOM 1421 C CA . GLU A 1 185 ? 4.456 10.978 -18.673 1.00 52.53 185 GLU A CA 1
ATOM 1422 C C . GLU A 1 185 ? 3.486 9.798 -18.881 1.00 52.53 185 GLU A C 1
ATOM 1424 O O . GLU A 1 185 ? 2.375 9.824 -18.363 1.00 52.53 185 GLU A O 1
ATOM 1429 N N . GLU A 1 186 ? 3.942 8.731 -19.554 1.00 60.09 186 GLU A N 1
ATOM 1430 C CA . GLU A 1 186 ? 3.196 7.492 -19.787 1.00 60.09 186 GLU A CA 1
ATOM 1431 C C . GLU A 1 186 ? 4.028 6.254 -19.397 1.00 60.09 186 GLU A C 1
ATOM 1433 O O . GLU A 1 186 ? 5.227 6.207 -19.687 1.00 60.09 186 GLU A O 1
ATOM 1438 N N . PRO A 1 187 ? 3.444 5.225 -18.755 1.00 67.00 187 PRO A N 1
ATOM 1439 C CA . PRO A 1 187 ? 4.168 4.002 -18.416 1.00 67.00 187 PRO A CA 1
ATOM 1440 C C . PRO A 1 187 ? 4.577 3.211 -19.674 1.00 67.00 187 PRO A C 1
ATOM 1442 O O . PRO A 1 187 ? 3.826 3.187 -20.649 1.00 67.00 187 PRO A O 1
ATOM 1445 N N . PRO A 1 188 ? 5.722 2.499 -19.675 1.00 70.62 188 PRO A N 1
ATOM 1446 C CA . PRO A 1 188 ? 6.131 1.722 -20.843 1.00 70.62 188 PRO A CA 1
ATOM 1447 C C . PRO A 1 188 ? 5.150 0.579 -21.132 1.00 70.62 188 PRO A C 1
ATOM 1449 O O . PRO A 1 188 ? 4.565 -0.003 -20.214 1.00 70.62 188 PRO A O 1
ATOM 1452 N N . ALA A 1 189 ? 5.021 0.214 -22.410 1.00 73.62 189 ALA A N 1
ATOM 1453 C CA . ALA A 1 189 ? 4.106 -0.829 -22.874 1.00 73.62 189 ALA A CA 1
ATOM 1454 C C . ALA A 1 189 ? 4.331 -2.178 -22.170 1.00 73.62 189 ALA A C 1
ATOM 1456 O O . ALA A 1 189 ? 3.376 -2.908 -21.920 1.00 73.62 189 ALA A O 1
ATOM 1457 N N . GLU A 1 190 ? 5.573 -2.501 -21.800 1.00 75.44 190 GLU A N 1
ATOM 1458 C CA . GLU A 1 190 ? 5.907 -3.689 -21.017 1.00 75.44 190 GLU A CA 1
ATOM 1459 C C . GLU A 1 190 ? 5.271 -3.662 -19.622 1.00 75.44 190 GLU A C 1
ATOM 1461 O O . GLU A 1 190 ? 4.782 -4.690 -19.170 1.00 75.44 190 GLU A O 1
ATOM 1466 N N . LEU A 1 191 ? 5.216 -2.504 -18.951 1.00 75.00 191 LEU A N 1
ATOM 1467 C CA . LEU A 1 191 ? 4.533 -2.381 -17.661 1.00 75.00 191 LEU A CA 1
ATOM 1468 C C . LEU A 1 191 ? 3.018 -2.503 -17.840 1.00 75.00 191 LEU A C 1
ATOM 1470 O O . LEU A 1 191 ? 2.376 -3.240 -17.099 1.00 75.00 191 LEU A O 1
ATOM 1474 N N . LEU A 1 192 ? 2.458 -1.828 -18.847 1.00 75.88 192 LEU A N 1
ATOM 1475 C CA . LEU A 1 192 ? 1.023 -1.873 -19.146 1.00 75.88 192 LEU A CA 1
ATOM 1476 C C . LEU A 1 192 ? 0.554 -3.282 -19.538 1.00 75.88 192 LEU A C 1
ATOM 1478 O O . LEU A 1 192 ? -0.540 -3.689 -19.168 1.00 75.88 192 LEU A O 1
ATOM 1482 N N . ALA A 1 193 ? 1.390 -4.061 -20.228 1.00 74.19 193 ALA A N 1
ATOM 1483 C CA . ALA A 1 193 ? 1.087 -5.449 -20.571 1.00 74.19 193 ALA A CA 1
ATOM 1484 C C . ALA A 1 193 ? 1.052 -6.380 -19.346 1.00 74.19 193 ALA A C 1
ATOM 1486 O O . ALA A 1 193 ? 0.369 -7.404 -19.374 1.00 74.19 193 ALA A O 1
ATOM 1487 N N . LEU A 1 194 ? 1.800 -6.051 -18.288 1.00 73.19 194 LEU A N 1
ATOM 1488 C CA . LEU A 1 194 ? 1.814 -6.803 -17.029 1.00 73.19 194 LEU A CA 1
ATOM 1489 C C . LEU A 1 194 ? 0.702 -6.350 -16.075 1.00 73.19 194 LEU A C 1
ATOM 1491 O O . LEU A 1 194 ? 0.174 -7.165 -15.322 1.00 73.19 194 LEU A O 1
ATOM 1495 N N . PHE A 1 195 ? 0.355 -5.063 -16.117 1.00 75.00 195 PHE A N 1
ATOM 1496 C CA . PHE A 1 195 ? -0.599 -4.412 -15.222 1.00 75.00 195 PHE A CA 1
ATOM 1497 C C . PHE A 1 195 ? -1.555 -3.534 -16.045 1.00 75.00 195 PHE A C 1
ATOM 1499 O O . PHE A 1 195 ? -1.395 -2.307 -16.072 1.00 75.00 195 PHE A O 1
ATOM 1506 N N . PRO A 1 196 ? -2.511 -4.144 -16.768 1.00 62.06 196 PRO A N 1
ATOM 1507 C CA . PRO A 1 196 ? -3.389 -3.412 -17.670 1.00 62.06 196 PRO A CA 1
ATOM 1508 C C . PRO A 1 196 ? -4.202 -2.342 -16.933 1.00 62.06 196 PRO A C 1
ATOM 1510 O O . PRO A 1 196 ? -4.692 -2.539 -15.821 1.00 62.06 196 PRO A O 1
ATOM 1513 N N . TYR A 1 197 ? -4.312 -1.180 -17.574 1.00 57.91 197 TYR A N 1
ATOM 1514 C CA . TYR A 1 197 ? -5.244 -0.117 -17.219 1.00 57.91 197 TYR A CA 1
ATOM 1515 C C . TYR A 1 197 ? -6.569 -0.448 -17.915 1.00 57.91 197 TYR A C 1
ATOM 1517 O O . TYR A 1 197 ? -6.705 -0.157 -19.095 1.00 57.91 197 TYR A O 1
ATOM 1525 N N . ASP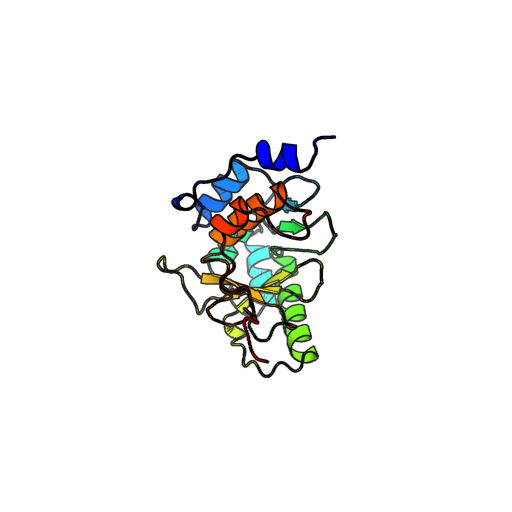 A 1 198 ? -7.549 -1.021 -17.221 1.00 46.50 198 ASP A N 1
ATOM 1526 C CA . ASP A 1 198 ? -8.876 -1.306 -17.808 1.00 46.50 198 ASP A CA 1
ATOM 1527 C C . ASP A 1 198 ? -9.756 -0.037 -17.971 1.00 46.50 198 ASP A C 1
ATOM 1529 O O . ASP A 1 198 ? -10.971 -0.128 -18.103 1.00 46.50 198 ASP A O 1
ATOM 1533 N N . GLY A 1 199 ? -9.162 1.164 -17.968 1.00 43.22 199 GLY A N 1
ATOM 1534 C CA . GLY A 1 199 ? -9.881 2.441 -17.842 1.00 43.22 199 GLY A CA 1
ATOM 1535 C C . GLY A 1 199 ? -9.398 3.571 -18.749 1.00 43.22 199 GLY A C 1
ATOM 1536 O O . GLY A 1 199 ? -9.499 4.728 -18.366 1.00 43.22 199 GLY A O 1
ATOM 1537 N N . VAL A 1 200 ? -8.842 3.256 -19.918 1.00 37.06 200 VAL A N 1
ATOM 1538 C CA . VAL A 1 200 ? -8.822 4.198 -21.044 1.00 37.06 200 VAL A CA 1
ATOM 1539 C C . VAL A 1 200 ? -9.151 3.366 -22.276 1.00 37.06 200 VAL A C 1
ATOM 1541 O O . VAL A 1 200 ? -8.258 2.879 -22.967 1.00 37.06 200 VAL A O 1
ATOM 1544 N N . GLU A 1 201 ? -10.444 3.152 -22.540 1.00 34.38 201 GLU A N 1
ATOM 1545 C CA . GLU A 1 201 ? -10.824 3.155 -23.951 1.00 34.38 201 GLU A CA 1
ATOM 1546 C C . GLU A 1 201 ? -10.343 4.517 -24.443 1.00 34.38 201 GLU A C 1
ATOM 1548 O O . GLU A 1 201 ? -10.692 5.548 -23.863 1.00 34.38 201 GLU A O 1
ATOM 1553 N N . SER A 1 202 ? -9.412 4.523 -25.396 1.00 36.62 202 SER A N 1
ATOM 1554 C CA . SER A 1 202 ? -9.197 5.734 -26.154 1.00 36.62 202 SER A CA 1
ATOM 1555 C C . SER A 1 202 ? -10.574 6.088 -26.694 1.00 36.62 202 SER A C 1
ATOM 1557 O O . SER A 1 202 ? -11.128 5.349 -27.507 1.00 36.62 202 SER A O 1
ATOM 1559 N N . ASP A 1 203 ? -11.139 7.201 -26.233 1.00 37.56 203 ASP A N 1
ATOM 1560 C CA . ASP A 1 203 ? -12.027 7.989 -27.072 1.00 37.56 203 ASP A CA 1
ATOM 1561 C C . ASP A 1 203 ? -11.159 8.464 -28.252 1.00 37.56 203 ASP A C 1
ATOM 1563 O O . ASP A 1 203 ? -10.786 9.628 -28.382 1.00 37.56 203 ASP A O 1
ATOM 1567 N N . ASP A 1 204 ? -10.784 7.519 -29.117 1.00 39.81 204 ASP A N 1
ATOM 1568 C CA . ASP A 1 204 ? -10.740 7.760 -30.538 1.00 39.81 204 ASP A CA 1
ATOM 1569 C C . ASP A 1 204 ? -12.202 8.043 -30.902 1.00 39.81 204 ASP A C 1
ATOM 1571 O O . ASP A 1 204 ? -12.939 7.178 -31.380 1.00 39.81 204 ASP A O 1
ATOM 1575 N N . GLU A 1 205 ? -12.651 9.265 -30.592 1.00 42.25 205 GLU A N 1
ATOM 1576 C CA . GLU A 1 205 ? -13.726 9.898 -31.333 1.00 42.25 205 GLU A CA 1
ATOM 1577 C C . GLU A 1 205 ? -13.216 9.970 -32.778 1.00 42.25 205 GLU A C 1
ATOM 1579 O O . GLU A 1 205 ? -12.567 10.925 -33.210 1.00 42.25 205 GLU A O 1
ATOM 1584 N N . ASP A 1 206 ? -13.458 8.877 -33.505 1.00 47.12 206 ASP A N 1
ATOM 1585 C CA . ASP A 1 206 ? -13.633 8.853 -34.945 1.00 47.12 206 ASP A CA 1
ATOM 1586 C C . ASP A 1 206 ? -14.751 9.860 -35.266 1.00 47.12 206 ASP A C 1
ATOM 1588 O O . ASP A 1 206 ? -15.904 9.496 -35.495 1.00 47.12 206 ASP A O 1
ATOM 1592 N N . ASP A 1 207 ? -14.410 11.147 -35.301 1.00 44.03 207 ASP A N 1
ATOM 1593 C CA . ASP A 1 207 ? -15.165 12.150 -36.044 1.00 44.03 207 ASP A CA 1
ATOM 1594 C C . ASP A 1 207 ? -14.865 11.941 -37.544 1.00 44.03 207 ASP A C 1
ATOM 1596 O O . ASP A 1 207 ? -14.254 12.772 -38.225 1.00 44.03 207 ASP A O 1
ATOM 1600 N N . GLU A 1 208 ? -15.277 10.781 -38.066 1.00 48.00 208 GLU A N 1
ATOM 1601 C CA . GLU A 1 208 ? -15.654 10.656 -39.469 1.00 48.00 208 GLU A CA 1
ATOM 1602 C C . GLU A 1 208 ? -17.122 11.093 -39.623 1.00 48.00 208 GLU A C 1
ATOM 1604 O O . GLU A 1 208 ? -18.050 10.423 -39.174 1.00 48.00 208 GLU A O 1
ATOM 1609 N N . ASP A 1 209 ? -17.258 12.210 -40.342 1.00 52.81 209 ASP A N 1
ATOM 1610 C CA . ASP A 1 209 ? -18.385 12.657 -41.167 1.00 52.81 209 ASP A CA 1
ATOM 1611 C C . ASP A 1 209 ? -19.676 13.170 -40.487 1.00 52.81 209 ASP A C 1
ATOM 1613 O O . ASP A 1 209 ? -20.505 12.411 -39.996 1.00 52.81 209 ASP A O 1
ATOM 1617 N N . ASP A 1 210 ? -19.943 14.480 -40.640 1.00 48.91 210 ASP A N 1
ATOM 1618 C CA . ASP A 1 210 ? -21.015 14.919 -41.555 1.00 48.91 210 ASP A CA 1
ATOM 1619 C C . ASP A 1 210 ? -20.971 16.439 -41.895 1.00 48.91 210 ASP A C 1
ATOM 1621 O O . ASP A 1 210 ? -20.851 17.299 -41.019 1.00 48.91 210 ASP A O 1
ATOM 1625 N N . ASP A 1 211 ? -21.154 16.699 -43.203 1.00 47.22 211 ASP A N 1
ATOM 1626 C CA . ASP A 1 211 ? -21.389 17.940 -43.995 1.00 47.22 211 ASP A CA 1
ATOM 1627 C C . ASP A 1 211 ? -20.225 18.853 -44.471 1.00 47.22 211 ASP A C 1
ATOM 1629 O O . ASP A 1 211 ? -19.784 19.785 -43.756 1.00 47.22 211 ASP A O 1
#

Mean predicted aligned error: 7.99 Å